Protein AF-A0A2T4JKY3-F1 (afdb_monomer_lite)

pLDDT: mean 84.85, std 16.18, range [29.25, 98.25]

Organism: NCBI:txid1185920

Secondary structure (DSSP, 8-state):
------TT----S--TTHHHHHHHHHHHHHHTT--TTTHHHHHHHHHHHHTT-S---SS--SS--TTT--HHHHHHHHHHHHHHHHHGGGG---TTTT-EEEEEETTEEEEEE----SS-EE---SSSS------TTSPPEE-GGGGBTT--HHHHTT--HHHHHHHHHHHHHHHHHHHHHHHHTTT-HHHHHHHHHHHHHHHHHHSSS--HHHHHHHHHHHHHHHHHHHHHHHHSSPPP--SHHHHHHHHHHHTS--TTGGGGHHHHHTS---GGGGTT----HHHHHHHHHHHHHHHHHHHH---TTHHHHTTS--

Structure (mmCIF, N/CA/C/O backbone):
data_AF-A0A2T4JKY3-F1
#
_entry.id   AF-A0A2T4JKY3-F1
#
loop_
_atom_site.group_PDB
_atom_site.id
_atom_site.type_symbol
_atom_site.label_atom_id
_atom_site.label_alt_id
_atom_site.label_comp_id
_atom_site.label_asym_id
_atom_site.label_entity_id
_atom_site.label_seq_id
_atom_site.pdbx_PDB_ins_code
_atom_site.Cartn_x
_atom_site.Cartn_y
_atom_site.Cartn_z
_atom_site.occupancy
_atom_site.B_iso_or_equiv
_atom_site.auth_seq_id
_atom_site.auth_comp_id
_atom_site.auth_asym_id
_atom_site.auth_atom_id
_atom_site.pdbx_PDB_model_num
ATOM 1 N N . MET A 1 1 ? 41.426 3.055 -24.930 1.00 33.00 1 MET A N 1
ATOM 2 C CA . MET A 1 1 ? 41.315 3.288 -26.385 1.00 33.00 1 MET A CA 1
ATOM 3 C C . MET A 1 1 ? 40.090 4.170 -26.595 1.00 33.00 1 MET A C 1
ATOM 5 O O . MET A 1 1 ? 38.998 3.731 -26.269 1.00 33.00 1 MET A O 1
ATOM 9 N N . MET A 1 2 ? 40.270 5.443 -26.965 1.00 29.25 2 MET A N 1
ATOM 10 C CA . MET A 1 2 ? 39.166 6.402 -27.147 1.00 29.25 2 MET A CA 1
ATOM 11 C C . MET A 1 2 ? 38.417 6.081 -28.445 1.00 29.25 2 MET A C 1
ATOM 13 O O . MET A 1 2 ? 38.992 6.204 -29.524 1.00 29.25 2 MET A O 1
ATOM 17 N N . LEU A 1 3 ? 37.148 5.682 -28.348 1.00 35.50 3 LEU A N 1
ATOM 18 C CA . LEU A 1 3 ? 36.254 5.575 -29.502 1.00 35.50 3 LEU A CA 1
ATOM 19 C C . LEU A 1 3 ? 35.766 6.984 -29.854 1.00 35.50 3 LEU A C 1
ATOM 21 O O . LEU A 1 3 ? 34.919 7.555 -29.175 1.00 35.50 3 LEU A O 1
ATOM 25 N N . THR A 1 4 ? 36.365 7.572 -30.886 1.00 34.25 4 THR A N 1
ATOM 26 C CA . THR A 1 4 ? 35.986 8.883 -31.420 1.00 34.25 4 THR A CA 1
ATOM 27 C C . THR A 1 4 ? 34.813 8.708 -32.381 1.00 34.25 4 THR A C 1
ATOM 29 O O . THR A 1 4 ? 34.908 7.998 -33.378 1.00 34.25 4 THR A O 1
ATOM 32 N N . TRP A 1 5 ? 33.688 9.353 -32.074 1.00 44.22 5 TRP A N 1
ATOM 33 C CA . TRP A 1 5 ? 32.510 9.377 -32.935 1.00 44.22 5 TRP A CA 1
ATOM 34 C C . TRP A 1 5 ? 32.772 10.255 -34.167 1.00 44.22 5 TRP A C 1
ATOM 36 O O . TRP A 1 5 ? 32.909 11.474 -34.052 1.00 44.22 5 TRP A O 1
ATOM 46 N N . VAL A 1 6 ? 32.836 9.647 -35.354 1.00 38.72 6 VAL A N 1
ATOM 47 C CA . VAL A 1 6 ? 32.890 10.360 -36.639 1.00 38.72 6 VAL A CA 1
ATOM 48 C C . VAL A 1 6 ? 31.477 10.412 -37.223 1.00 38.72 6 VAL A C 1
ATOM 50 O O . VAL A 1 6 ? 30.861 9.378 -37.487 1.00 38.72 6 VAL A O 1
ATOM 53 N N . ARG A 1 7 ? 30.946 11.625 -37.437 1.00 35.66 7 ARG A N 1
ATOM 54 C CA . ARG A 1 7 ? 29.658 11.839 -38.123 1.00 35.66 7 ARG A CA 1
ATOM 55 C C . ARG A 1 7 ? 29.680 11.163 -39.495 1.00 35.66 7 ARG A C 1
ATOM 57 O O . ARG A 1 7 ? 30.459 11.564 -40.351 1.00 35.66 7 ARG A O 1
ATOM 64 N N . GLY A 1 8 ? 28.790 10.194 -39.710 1.00 42.25 8 GLY A N 1
ATOM 65 C CA . GLY A 1 8 ? 28.530 9.602 -41.030 1.00 42.25 8 GLY A CA 1
ATOM 66 C C . GLY A 1 8 ? 28.938 8.138 -41.210 1.00 42.25 8 GLY A C 1
ATOM 67 O O . GLY A 1 8 ? 28.628 7.567 -42.252 1.00 42.25 8 GLY A O 1
ATOM 68 N N . GLN A 1 9 ? 29.562 7.490 -40.222 1.00 42.28 9 GLN A N 1
ATOM 69 C CA . GLN A 1 9 ? 29.800 6.043 -40.271 1.00 42.28 9 GLN A CA 1
ATOM 70 C C . GLN A 1 9 ? 28.588 5.276 -39.718 1.00 42.28 9 GLN A C 1
ATOM 72 O O . GLN A 1 9 ? 28.266 5.381 -38.534 1.00 42.28 9 GLN A O 1
ATOM 77 N N . ARG A 1 10 ? 27.923 4.473 -40.564 1.00 43.41 10 ARG A N 1
ATOM 78 C CA . ARG A 1 10 ? 27.024 3.401 -40.103 1.00 43.41 10 ARG A CA 1
ATOM 79 C C . ARG A 1 10 ? 27.880 2.355 -39.389 1.00 43.41 10 ARG A C 1
ATOM 81 O O . ARG A 1 10 ? 28.418 1.456 -40.028 1.00 43.41 10 ARG A O 1
ATOM 88 N N . MET A 1 11 ? 28.049 2.488 -38.078 1.00 50.69 11 MET A N 1
ATOM 89 C CA . MET A 1 11 ? 28.547 1.377 -37.275 1.00 50.69 11 MET A CA 1
ATOM 90 C C . MET A 1 11 ? 27.382 0.417 -37.043 1.00 50.69 11 MET A C 1
ATOM 92 O O . MET A 1 11 ? 26.451 0.744 -36.317 1.00 50.69 11 MET A O 1
ATOM 96 N N . SER A 1 12 ? 27.417 -0.747 -37.687 1.00 55.66 12 SER A N 1
ATOM 97 C CA . SER A 1 12 ? 26.460 -1.841 -37.469 1.00 55.66 12 SER A CA 1
ATOM 98 C C . SER A 1 12 ? 26.921 -2.826 -36.388 1.00 55.66 12 SER A C 1
ATOM 100 O O . SER A 1 12 ? 26.258 -3.828 -36.141 1.00 55.66 12 SER A O 1
ATOM 102 N N . VAL A 1 13 ? 28.071 -2.570 -35.755 1.00 65.50 13 VAL A N 1
ATOM 103 C CA . VAL A 1 13 ? 28.718 -3.495 -34.819 1.00 65.50 13 VAL A CA 1
ATOM 104 C C . VAL A 1 13 ? 28.811 -2.845 -33.445 1.00 65.50 13 VAL A C 1
ATOM 106 O O . VAL A 1 13 ? 29.317 -1.728 -33.308 1.00 65.50 13 VAL A O 1
ATOM 109 N N . LEU A 1 14 ? 28.309 -3.546 -32.429 1.00 74.31 14 LEU A N 1
ATOM 110 C CA . LEU A 1 14 ? 28.371 -3.114 -31.034 1.00 74.31 14 LEU A CA 1
ATOM 111 C C . LEU A 1 14 ? 29.835 -3.022 -30.552 1.00 74.31 14 LEU A C 1
ATOM 113 O O . LEU A 1 14 ? 30.667 -3.831 -30.970 1.00 74.31 14 LEU A O 1
ATOM 117 N N . PRO A 1 15 ? 30.175 -2.077 -29.655 1.00 76.81 15 PRO A N 1
ATOM 118 C CA . PRO A 1 15 ? 31.505 -2.018 -29.055 1.00 76.81 15 PRO A CA 1
ATOM 119 C C . PRO A 1 15 ? 31.868 -3.329 -28.338 1.00 76.81 15 PRO A C 1
ATOM 121 O O . PRO A 1 15 ? 31.065 -3.856 -27.574 1.00 76.81 15 PRO A O 1
ATOM 124 N N . VAL A 1 16 ? 33.100 -3.817 -28.525 1.00 70.75 16 VAL A N 1
ATOM 125 C CA . VAL A 1 16 ? 33.590 -5.091 -27.946 1.00 70.75 16 VAL A CA 1
ATOM 126 C C . VAL A 1 16 ? 33.517 -5.113 -26.411 1.00 70.75 16 VAL A C 1
ATOM 128 O O . VAL A 1 16 ? 33.301 -6.163 -25.816 1.00 70.75 16 VAL A O 1
ATOM 131 N N . ASP A 1 17 ? 33.645 -3.953 -25.765 1.00 85.94 17 ASP A N 1
ATOM 132 C CA . ASP A 1 17 ? 33.575 -3.818 -24.305 1.00 85.94 17 ASP A CA 1
ATOM 133 C C . ASP A 1 17 ? 32.199 -3.348 -23.796 1.00 85.94 17 ASP A C 1
ATOM 135 O O . ASP A 1 17 ? 32.071 -3.011 -22.619 1.00 85.94 17 ASP A O 1
ATOM 139 N N . LEU A 1 18 ? 31.161 -3.311 -24.644 1.00 89.12 18 LEU A N 1
ATOM 140 C CA . LEU A 1 18 ? 29.846 -2.784 -24.264 1.00 89.12 18 LEU A CA 1
ATOM 141 C C . LEU A 1 18 ? 29.278 -3.480 -23.022 1.00 89.12 18 LEU A C 1
ATOM 143 O O . LEU A 1 18 ? 28.835 -2.802 -22.101 1.00 89.12 18 LEU A O 1
ATOM 147 N N . ASP A 1 19 ? 29.359 -4.807 -22.949 1.00 92.62 19 ASP A N 1
ATOM 148 C CA . ASP A 1 19 ? 28.850 -5.561 -21.799 1.00 92.62 19 ASP A CA 1
ATOM 149 C C . ASP A 1 19 ? 29.578 -5.206 -20.494 1.00 92.62 19 ASP A C 1
ATOM 151 O O . ASP A 1 19 ? 28.942 -5.112 -19.448 1.00 92.62 19 ASP A O 1
ATOM 155 N N . LYS A 1 20 ? 30.888 -4.917 -20.543 1.00 93.88 20 LYS A N 1
ATOM 156 C CA . LYS A 1 20 ? 31.646 -4.458 -19.363 1.00 93.88 20 LYS A CA 1
ATOM 157 C C . LYS A 1 20 ? 31.217 -3.062 -18.925 1.00 93.88 20 LYS A C 1
ATOM 159 O O . LYS A 1 20 ? 31.197 -2.771 -17.729 1.00 93.88 20 LYS A O 1
ATOM 164 N N . ILE A 1 21 ? 30.884 -2.190 -19.879 1.00 94.56 21 ILE A N 1
ATOM 165 C CA . ILE A 1 21 ? 30.353 -0.853 -19.588 1.00 94.56 21 ILE A CA 1
ATOM 166 C C . ILE A 1 21 ? 28.968 -0.985 -18.940 1.00 94.56 21 ILE A C 1
ATOM 168 O O . ILE A 1 21 ? 28.708 -0.327 -17.935 1.00 94.56 21 ILE A O 1
ATOM 172 N N . ILE A 1 22 ? 28.110 -1.871 -19.461 1.00 95.94 22 ILE A N 1
ATOM 173 C CA . ILE A 1 22 ? 26.789 -2.165 -18.885 1.00 95.94 22 ILE A CA 1
ATOM 174 C C . ILE A 1 22 ? 26.931 -2.712 -17.460 1.00 95.94 22 ILE A C 1
ATOM 176 O O . ILE A 1 22 ? 26.271 -2.213 -16.551 1.00 95.94 22 ILE A O 1
ATOM 180 N N . GLU A 1 23 ? 27.821 -3.682 -17.244 1.00 96.69 23 GLU A N 1
ATOM 181 C CA . GLU A 1 23 ? 28.084 -4.263 -15.925 1.00 96.69 23 GLU A CA 1
ATOM 182 C C . GLU A 1 23 ? 28.609 -3.217 -14.930 1.00 96.69 23 GLU A C 1
ATOM 184 O O . GLU A 1 23 ? 28.180 -3.177 -13.777 1.00 96.69 23 GLU A O 1
ATOM 189 N N . THR A 1 24 ? 29.510 -2.335 -15.370 1.00 96.75 24 THR A N 1
ATOM 190 C CA . THR A 1 24 ? 30.022 -1.236 -14.537 1.00 96.75 24 THR A CA 1
ATOM 191 C C . THR A 1 24 ? 28.893 -0.287 -14.137 1.00 96.75 24 THR A C 1
ATOM 193 O O . THR A 1 24 ? 28.741 0.016 -12.954 1.00 96.75 24 THR A O 1
ATOM 196 N N . ALA A 1 25 ? 28.049 0.113 -15.095 1.00 96.06 25 ALA A N 1
ATOM 197 C CA . ALA A 1 25 ? 26.884 0.945 -14.819 1.00 96.06 25 ALA A CA 1
ATOM 198 C C . ALA A 1 25 ? 25.903 0.264 -13.847 1.00 96.06 25 ALA A C 1
ATOM 200 O O . ALA A 1 25 ? 25.399 0.922 -12.940 1.00 96.06 25 ALA A O 1
ATOM 201 N N . ASP A 1 26 ? 25.648 -1.042 -13.985 1.00 97.44 26 ASP A N 1
ATOM 202 C CA . ASP A 1 26 ? 24.791 -1.785 -13.053 1.00 97.44 26 ASP A CA 1
ATOM 203 C C . ASP A 1 26 ? 25.375 -1.821 -11.634 1.00 97.44 26 ASP A C 1
ATOM 205 O O . ASP A 1 26 ? 24.651 -1.573 -10.673 1.00 97.44 26 ASP A O 1
ATOM 209 N N . ARG A 1 27 ? 26.685 -2.060 -11.475 1.00 97.06 27 ARG A N 1
ATOM 210 C CA . ARG A 1 27 ? 27.346 -2.036 -10.155 1.00 97.06 27 ARG A CA 1
ATOM 211 C C . ARG A 1 27 ? 27.236 -0.673 -9.475 1.00 97.06 27 ARG A C 1
ATOM 213 O O . ARG A 1 27 ? 26.993 -0.614 -8.272 1.00 97.06 27 ARG A O 1
ATOM 220 N N . GLU A 1 28 ? 27.379 0.412 -10.230 1.00 97.06 28 GLU A N 1
ATOM 221 C CA . GLU A 1 28 ? 27.152 1.762 -9.708 1.00 97.06 28 GLU A CA 1
ATOM 222 C C . GLU A 1 28 ? 25.699 1.952 -9.261 1.00 97.06 28 GLU A C 1
ATOM 224 O O . GLU A 1 28 ? 25.453 2.387 -8.140 1.00 97.06 28 GLU A O 1
ATOM 229 N N . LEU A 1 29 ? 24.726 1.554 -10.088 1.00 96.75 29 LEU A N 1
ATOM 230 C CA . LEU A 1 29 ? 23.300 1.643 -9.752 1.00 96.75 29 LEU A CA 1
ATOM 231 C C . LEU A 1 29 ? 22.929 0.778 -8.539 1.00 96.75 29 LEU A C 1
ATOM 233 O O . LEU A 1 29 ? 22.063 1.154 -7.747 1.00 96.75 29 LEU A O 1
ATOM 237 N N . GLN A 1 30 ? 23.586 -0.370 -8.365 1.00 95.44 30 GLN A N 1
ATOM 238 C CA . GLN A 1 30 ? 23.471 -1.189 -7.161 1.00 95.44 30 GLN A CA 1
ATOM 239 C C . GLN A 1 30 ? 23.990 -0.444 -5.926 1.00 95.44 30 GLN A C 1
ATOM 241 O O . GLN A 1 30 ? 23.302 -0.432 -4.905 1.00 95.44 30 GLN A O 1
ATOM 246 N N . ALA A 1 31 ? 25.163 0.189 -6.018 1.00 95.62 31 ALA A N 1
ATOM 247 C CA . ALA A 1 31 ? 25.752 0.965 -4.925 1.00 95.62 31 ALA A CA 1
ATOM 248 C C . ALA A 1 31 ? 24.911 2.203 -4.560 1.00 95.62 31 ALA A C 1
ATOM 250 O O . ALA A 1 31 ? 24.806 2.550 -3.386 1.00 95.62 31 ALA A O 1
ATOM 251 N N . GLU A 1 32 ? 24.259 2.823 -5.546 1.00 95.25 32 GLU A N 1
ATOM 252 C CA . GLU A 1 32 ? 23.304 3.928 -5.373 1.00 95.25 32 GLU A CA 1
ATOM 253 C C . GLU A 1 32 ? 21.947 3.473 -4.795 1.00 95.25 32 GLU A C 1
ATOM 255 O O . GLU A 1 32 ? 21.104 4.303 -4.457 1.00 95.25 32 GLU A O 1
ATOM 260 N N . GLY A 1 33 ? 21.705 2.163 -4.670 1.00 92.69 33 GLY A N 1
ATOM 261 C CA . GLY A 1 33 ? 20.453 1.618 -4.140 1.00 92.69 33 GLY A CA 1
ATOM 262 C C . GLY A 1 33 ? 19.273 1.664 -5.118 1.00 92.69 33 GLY A C 1
ATOM 263 O O . GLY A 1 33 ? 18.128 1.483 -4.700 1.00 92.69 33 GLY A O 1
ATOM 264 N N . VAL A 1 34 ? 19.516 1.866 -6.418 1.00 93.00 34 VAL A N 1
ATOM 265 C CA . VAL A 1 34 ? 18.461 1.883 -7.443 1.00 93.00 34 VAL A CA 1
ATOM 266 C C . VAL A 1 34 ? 17.803 0.496 -7.519 1.00 93.00 34 VAL A C 1
ATOM 268 O O . VAL A 1 34 ? 18.515 -0.513 -7.600 1.00 93.00 34 VAL A O 1
ATOM 271 N N . PRO A 1 35 ? 16.462 0.379 -7.495 1.00 91.44 35 PRO A N 1
ATOM 272 C CA . PRO A 1 35 ? 15.790 -0.917 -7.529 1.00 91.44 35 PRO A CA 1
ATOM 273 C C . PRO A 1 35 ? 15.871 -1.568 -8.923 1.00 91.44 35 PRO A C 1
ATOM 275 O O . PRO A 1 35 ? 15.836 -0.850 -9.923 1.00 91.44 35 PRO A O 1
ATOM 278 N N . PRO A 1 36 ? 15.915 -2.914 -9.029 1.00 93.06 36 PRO A N 1
ATOM 279 C CA . PRO A 1 36 ? 16.134 -3.620 -10.297 1.00 93.06 36 PRO A CA 1
ATOM 280 C C . PRO A 1 36 ? 15.240 -3.188 -11.470 1.00 93.06 36 PRO A C 1
ATOM 282 O O . PRO A 1 36 ? 15.755 -2.985 -12.562 1.00 93.06 36 PRO A O 1
ATOM 285 N N . HIS A 1 37 ? 13.937 -2.975 -11.253 1.00 89.56 37 HIS A N 1
ATOM 286 C CA . HIS A 1 37 ? 12.998 -2.560 -12.308 1.00 89.56 37 HIS A CA 1
ATOM 287 C C . HIS A 1 37 ? 13.315 -1.185 -12.924 1.00 89.56 37 HIS A C 1
ATOM 289 O O . HIS A 1 37 ? 12.963 -0.939 -14.074 1.00 89.56 37 HIS A O 1
ATOM 295 N N . ALA A 1 38 ? 13.985 -0.291 -12.187 1.00 90.50 38 ALA A N 1
ATOM 296 C CA . ALA A 1 38 ? 14.353 1.041 -12.669 1.00 90.50 38 ALA A CA 1
ATOM 297 C C . ALA A 1 38 ? 15.733 1.061 -13.350 1.00 90.50 38 ALA A C 1
ATOM 299 O O . ALA A 1 38 ? 16.001 1.919 -14.192 1.00 90.50 38 ALA A O 1
ATOM 300 N N . ARG A 1 39 ? 16.615 0.107 -13.023 1.00 94.00 39 ARG A N 1
ATOM 301 C CA . ARG A 1 39 ? 18.013 0.106 -13.485 1.00 94.00 39 ARG A CA 1
ATOM 302 C C . ARG A 1 39 ? 18.189 0.161 -15.003 1.00 94.00 39 ARG A C 1
ATOM 304 O O . ARG A 1 39 ? 19.055 0.924 -15.413 1.00 94.00 39 ARG A O 1
ATOM 311 N N . PRO A 1 40 ? 17.399 -0.528 -15.854 1.00 93.62 40 PRO A N 1
ATOM 312 C CA . PRO A 1 40 ? 17.596 -0.461 -17.303 1.00 93.62 40 PRO A CA 1
ATOM 313 C C . PRO A 1 40 ? 17.532 0.967 -17.863 1.00 93.62 40 PRO A C 1
ATOM 315 O O . PRO A 1 40 ? 18.404 1.364 -18.629 1.00 93.62 40 PRO A O 1
ATOM 318 N N . ILE A 1 41 ? 16.554 1.770 -17.427 1.00 91.44 41 ILE A N 1
ATOM 319 C CA . ILE A 1 41 ? 16.394 3.164 -17.878 1.00 91.44 41 ILE A CA 1
ATOM 320 C C . ILE A 1 41 ? 17.568 4.023 -17.391 1.00 91.44 41 ILE A C 1
ATOM 322 O O . ILE A 1 41 ? 18.115 4.828 -18.144 1.00 91.44 41 ILE A O 1
ATOM 326 N N . HIS A 1 42 ? 18.005 3.827 -16.145 1.00 92.44 42 HIS A N 1
ATOM 327 C CA . HIS A 1 42 ? 19.164 4.540 -15.608 1.00 92.44 42 HIS A CA 1
ATOM 328 C C . HIS A 1 42 ? 20.482 4.121 -16.279 1.00 92.44 42 HIS A C 1
ATOM 330 O O . HIS A 1 42 ? 21.356 4.958 -16.515 1.00 92.44 42 HIS A O 1
ATOM 336 N N . ALA A 1 43 ? 20.612 2.847 -16.644 1.00 94.12 43 ALA A N 1
ATOM 337 C CA . ALA A 1 43 ? 21.768 2.319 -17.348 1.00 94.12 43 ALA A CA 1
ATOM 338 C C . ALA A 1 43 ? 21.898 2.923 -18.747 1.00 94.12 43 ALA A C 1
ATOM 340 O O . ALA A 1 43 ? 23.012 3.240 -19.147 1.00 94.12 43 ALA A O 1
ATOM 341 N N . VAL A 1 44 ? 20.790 3.177 -19.455 1.00 93.19 44 VAL A N 1
ATOM 342 C CA . VAL A 1 44 ? 20.814 3.912 -20.733 1.00 93.19 44 VAL A CA 1
ATOM 343 C C . VAL A 1 44 ? 21.502 5.270 -20.571 1.00 93.19 44 VAL A C 1
ATOM 345 O O . VAL A 1 44 ? 22.369 5.620 -21.370 1.00 93.19 44 VAL A O 1
ATOM 348 N N . MET A 1 45 ? 21.184 6.017 -19.510 1.00 90.56 45 MET A N 1
ATOM 349 C CA . MET A 1 45 ? 21.805 7.321 -19.255 1.00 90.56 45 MET A CA 1
ATOM 350 C C . MET A 1 45 ? 23.307 7.197 -18.944 1.00 90.56 45 MET A C 1
ATOM 352 O O . MET A 1 45 ? 24.117 7.918 -19.531 1.00 90.56 45 MET A O 1
ATOM 356 N N . LYS A 1 46 ? 23.696 6.256 -18.070 1.00 92.00 46 LYS A N 1
ATOM 357 C CA . LYS A 1 46 ? 25.106 6.029 -17.696 1.00 92.00 46 LYS A CA 1
ATOM 358 C C . LYS A 1 46 ? 25.950 5.518 -18.871 1.00 92.00 46 LYS A C 1
ATOM 360 O O . LYS A 1 46 ? 27.025 6.054 -19.129 1.00 92.00 46 LYS A O 1
ATOM 365 N N . VAL A 1 47 ? 25.452 4.539 -19.628 1.00 92.38 47 VAL A N 1
ATOM 366 C CA . VAL A 1 47 ? 26.134 3.981 -20.809 1.00 92.38 47 VAL A CA 1
ATOM 367 C C . VAL A 1 47 ? 26.239 5.027 -21.921 1.00 92.38 47 VAL A C 1
ATOM 369 O O . VAL A 1 47 ? 27.302 5.168 -22.523 1.00 92.38 47 VAL A O 1
ATOM 372 N N . GLY A 1 48 ? 25.181 5.810 -22.163 1.00 89.69 48 GLY A N 1
ATOM 373 C CA . GLY A 1 48 ? 25.213 6.915 -23.124 1.00 89.69 48 GLY A CA 1
ATOM 374 C C . GLY A 1 48 ? 26.293 7.943 -22.782 1.00 89.69 48 GLY A C 1
ATOM 375 O O . GLY A 1 48 ? 27.077 8.325 -23.652 1.00 89.69 48 GLY A O 1
ATOM 376 N N . SER A 1 49 ? 26.402 8.313 -21.502 1.00 88.06 49 SER A N 1
ATOM 377 C CA . SER A 1 49 ? 27.464 9.193 -21.007 1.00 88.06 49 SER A CA 1
ATOM 378 C C . SER A 1 49 ? 28.860 8.586 -21.201 1.00 88.06 49 SER A C 1
ATOM 380 O O . SER A 1 49 ? 29.727 9.241 -21.780 1.00 88.06 49 SER A O 1
ATOM 382 N N . ALA A 1 50 ? 29.064 7.320 -20.818 1.00 88.00 50 ALA A N 1
ATOM 383 C CA . ALA A 1 50 ? 30.346 6.623 -20.964 1.00 88.00 50 ALA A CA 1
ATOM 384 C C . ALA A 1 50 ? 30.806 6.500 -22.429 1.00 88.00 50 ALA A C 1
ATOM 386 O O . ALA A 1 50 ? 32.001 6.561 -22.718 1.00 88.00 50 ALA A O 1
ATOM 387 N N . LEU A 1 51 ? 29.863 6.365 -23.366 1.00 86.81 51 LEU A N 1
ATOM 388 C CA . LEU A 1 51 ? 30.131 6.297 -24.805 1.00 86.81 51 LEU A CA 1
ATOM 389 C C . LEU A 1 51 ? 30.169 7.674 -25.487 1.00 86.81 51 LEU A C 1
ATOM 391 O O . LEU A 1 51 ? 30.361 7.747 -26.699 1.00 86.81 51 LEU A O 1
ATOM 395 N N . THR A 1 52 ? 29.998 8.770 -24.737 1.00 85.75 52 THR A N 1
ATOM 396 C CA . THR A 1 52 ? 29.894 10.139 -25.281 1.00 85.75 52 THR A CA 1
ATOM 397 C C . THR A 1 52 ? 28.795 10.261 -26.353 1.00 85.75 52 THR A C 1
ATOM 399 O O . THR A 1 52 ? 28.906 11.022 -27.316 1.00 85.75 52 THR A O 1
ATOM 402 N N . LEU A 1 53 ? 27.715 9.487 -26.206 1.00 81.94 53 LEU A N 1
ATOM 403 C CA . LEU A 1 53 ? 26.569 9.511 -27.107 1.00 81.94 53 LEU A CA 1
ATOM 404 C C . LEU A 1 53 ? 25.535 10.511 -26.578 1.00 81.94 53 LEU A C 1
ATOM 406 O O . LEU A 1 53 ? 25.060 10.364 -25.453 1.00 81.94 53 LEU A O 1
ATOM 410 N N . PRO A 1 54 ? 25.145 11.524 -27.372 1.00 66.81 54 PRO A N 1
ATOM 411 C CA . PRO A 1 54 ? 24.305 12.608 -26.875 1.00 66.81 54 PRO A CA 1
ATOM 412 C C . PRO A 1 54 ? 22.872 12.164 -26.561 1.00 66.81 54 PRO A C 1
ATOM 414 O O . PRO A 1 54 ? 22.217 12.810 -25.746 1.00 66.81 54 PRO A O 1
ATOM 417 N N . ARG A 1 55 ? 22.365 11.105 -27.216 1.00 78.06 55 ARG A N 1
ATOM 418 C CA . ARG A 1 55 ? 21.014 10.565 -26.999 1.00 78.06 55 ARG A CA 1
ATOM 419 C C . ARG A 1 55 ? 20.960 9.071 -27.304 1.00 78.06 55 ARG A C 1
ATOM 421 O O . ARG A 1 55 ? 21.260 8.662 -28.422 1.00 78.06 55 ARG A O 1
ATOM 428 N N . LEU A 1 56 ? 20.520 8.298 -26.318 1.00 85.69 56 LEU A N 1
ATOM 429 C CA . LEU A 1 56 ? 20.046 6.931 -26.492 1.00 85.69 56 LEU A CA 1
ATOM 430 C C . LEU A 1 56 ? 18.532 6.907 -26.220 1.00 85.69 56 LEU A C 1
ATOM 432 O O . LEU A 1 56 ? 18.078 7.619 -25.317 1.00 85.69 56 LEU A O 1
ATOM 436 N N . PRO A 1 57 ? 17.741 6.122 -26.966 1.00 85.00 57 PRO A N 1
ATOM 437 C CA . PRO A 1 57 ? 16.349 5.865 -26.611 1.00 85.00 57 PRO A CA 1
ATOM 438 C C . PRO A 1 57 ? 16.266 5.248 -25.210 1.00 85.00 57 PRO A C 1
ATOM 440 O O . PRO A 1 57 ? 16.995 4.304 -24.914 1.00 85.00 57 PRO A O 1
ATOM 443 N N . LEU A 1 58 ? 15.379 5.758 -24.350 1.00 83.56 58 LEU A N 1
ATOM 444 C CA . LEU A 1 58 ? 15.194 5.225 -22.988 1.00 83.56 58 LEU A CA 1
ATOM 445 C C . LEU A 1 58 ? 14.513 3.853 -22.977 1.00 83.56 58 LEU A C 1
ATOM 447 O O . LEU A 1 58 ? 14.707 3.069 -22.052 1.00 83.56 58 LEU A O 1
ATOM 451 N N . ILE A 1 59 ? 13.697 3.588 -23.996 1.00 80.56 59 ILE A N 1
ATOM 452 C CA . ILE A 1 59 ? 12.920 2.364 -24.158 1.00 80.56 59 ILE A CA 1
ATOM 453 C C . ILE A 1 59 ? 13.296 1.779 -25.523 1.00 80.56 59 ILE A C 1
ATOM 455 O O . ILE A 1 59 ? 13.312 2.532 -26.502 1.00 80.56 59 ILE A O 1
ATOM 459 N N . PRO A 1 60 ? 13.630 0.479 -25.609 1.00 76.75 60 PRO A N 1
ATOM 460 C CA . PRO A 1 60 ? 13.900 -0.162 -26.890 1.00 76.75 60 PRO A CA 1
ATOM 461 C C . PRO A 1 60 ? 12.636 -0.187 -27.761 1.00 76.75 60 PRO A C 1
ATOM 463 O O . PRO A 1 60 ? 11.519 -0.259 -27.247 1.00 76.75 60 PRO A O 1
ATOM 466 N N . LEU A 1 61 ? 12.812 -0.160 -29.082 1.00 72.25 61 LEU A N 1
ATOM 467 C CA . LEU A 1 61 ? 11.716 -0.386 -30.025 1.00 72.25 61 LEU A CA 1
ATOM 468 C C . LEU A 1 61 ? 11.139 -1.802 -29.840 1.00 72.25 61 LEU A C 1
ATOM 470 O O . LEU A 1 61 ? 11.875 -2.750 -29.569 1.00 72.25 61 LEU A O 1
ATOM 474 N N . ASN A 1 62 ? 9.815 -1.932 -29.973 1.00 64.38 62 ASN A N 1
ATOM 475 C CA . ASN A 1 62 ? 9.112 -3.212 -29.808 1.00 64.38 62 ASN A CA 1
ATOM 476 C C . ASN A 1 62 ? 9.365 -4.188 -30.970 1.00 64.38 62 ASN A C 1
ATOM 478 O O . ASN A 1 62 ? 9.262 -5.396 -30.778 1.00 64.38 62 ASN A O 1
ATOM 482 N N . GLU A 1 63 ? 9.688 -3.671 -32.156 1.00 65.31 63 GLU A N 1
ATOM 483 C CA . GLU A 1 63 ? 10.001 -4.456 -33.350 1.00 65.31 63 GLU A CA 1
ATOM 484 C C . GLU A 1 63 ? 11.468 -4.238 -33.720 1.00 65.31 63 GLU A C 1
ATOM 486 O O . GLU A 1 63 ? 11.905 -3.102 -33.895 1.00 65.31 63 GLU A O 1
ATOM 491 N N . HIS A 1 64 ? 12.219 -5.337 -33.796 1.00 67.12 64 HIS A N 1
ATOM 492 C CA . HIS A 1 64 ? 13.607 -5.345 -34.242 1.00 67.12 64 HIS A CA 1
ATOM 493 C C . HIS A 1 64 ? 13.638 -5.483 -35.761 1.00 67.12 64 HIS A C 1
ATOM 495 O O . HIS A 1 64 ? 13.160 -6.482 -36.302 1.00 67.12 64 HIS A O 1
ATOM 501 N N . ASP A 1 65 ? 14.227 -4.502 -36.435 1.00 70.38 65 ASP A N 1
ATOM 502 C CA . ASP A 1 65 ? 14.536 -4.589 -37.855 1.00 70.38 65 ASP A CA 1
ATOM 503 C C . ASP A 1 65 ? 16.041 -4.332 -38.026 1.00 70.38 65 ASP A C 1
ATOM 505 O O . ASP A 1 65 ? 16.472 -3.175 -38.017 1.00 70.38 65 ASP A O 1
ATOM 509 N N . PRO A 1 66 ? 16.862 -5.390 -38.183 1.00 65.44 66 PRO A N 1
ATOM 510 C CA . PRO A 1 66 ? 18.314 -5.265 -38.303 1.00 65.44 66 PRO A CA 1
ATOM 511 C C . PRO A 1 66 ? 18.766 -4.312 -39.421 1.00 65.44 66 PRO A C 1
ATOM 513 O O . PRO A 1 66 ? 19.890 -3.813 -39.382 1.00 65.44 66 PRO A O 1
ATOM 516 N N . GLU A 1 67 ? 17.919 -4.068 -40.428 1.00 64.62 67 GLU A N 1
ATOM 517 C CA . GLU A 1 67 ? 18.216 -3.174 -41.549 1.00 64.62 67 GLU A CA 1
ATOM 518 C C . GLU A 1 67 ? 17.839 -1.709 -41.273 1.00 64.62 67 GLU A C 1
ATOM 520 O O . GLU A 1 67 ? 18.358 -0.807 -41.942 1.00 64.62 67 GLU A O 1
ATOM 525 N N . LYS A 1 68 ? 16.961 -1.451 -40.293 1.00 67.88 68 LYS A N 1
ATOM 526 C CA . LYS A 1 68 ? 16.465 -0.107 -39.944 1.00 67.88 68 LYS A CA 1
ATOM 527 C C . LYS A 1 68 ? 16.939 0.400 -38.588 1.00 67.88 68 LYS A C 1
ATOM 529 O O . LYS A 1 68 ? 16.898 1.611 -38.366 1.00 67.88 68 LYS A O 1
ATOM 534 N N . ASP A 1 69 ? 17.404 -0.486 -37.719 1.00 74.56 69 ASP A N 1
ATOM 535 C CA . ASP A 1 69 ? 17.847 -0.120 -36.384 1.00 74.56 69 ASP A CA 1
ATOM 536 C C . ASP A 1 69 ? 19.078 0.785 -36.445 1.00 74.56 69 ASP A C 1
ATOM 538 O O . ASP A 1 69 ? 20.109 0.477 -37.054 1.00 74.56 69 ASP A O 1
ATOM 542 N N . SER A 1 70 ? 18.974 1.944 -35.799 1.00 82.00 70 SER A N 1
ATOM 543 C CA . SER A 1 70 ? 20.112 2.837 -35.667 1.00 82.00 70 SER A CA 1
ATOM 544 C C . SER A 1 70 ? 21.097 2.284 -34.637 1.00 82.00 70 SER A C 1
ATOM 546 O O . SER A 1 70 ? 20.746 1.521 -33.739 1.00 82.00 70 SER A O 1
ATOM 548 N N . PHE A 1 71 ? 22.360 2.701 -34.721 1.00 82.12 71 PHE A N 1
ATOM 549 C CA . PHE A 1 71 ? 23.366 2.311 -33.731 1.00 82.12 71 PHE A CA 1
ATOM 550 C C . PHE A 1 71 ? 22.931 2.601 -32.271 1.00 82.12 71 PHE A C 1
ATOM 552 O O . PHE A 1 71 ? 23.075 1.710 -31.435 1.00 82.12 71 PHE A O 1
ATOM 559 N N . PRO A 1 72 ? 22.342 3.771 -31.936 1.00 85.75 72 PRO A N 1
ATOM 560 C CA . PRO A 1 72 ? 21.710 3.999 -30.632 1.00 85.75 72 PRO A CA 1
ATOM 561 C C . PRO A 1 72 ? 20.647 2.967 -30.232 1.00 85.75 72 PRO A C 1
ATOM 563 O O . PRO A 1 72 ? 20.602 2.578 -29.065 1.00 85.75 72 PRO A O 1
ATOM 566 N N . ASP A 1 73 ? 19.825 2.506 -31.179 1.00 85.00 73 ASP A N 1
ATOM 567 C CA . ASP A 1 73 ? 18.789 1.500 -30.914 1.00 85.00 73 ASP A CA 1
ATOM 568 C C . ASP A 1 73 ? 19.425 0.161 -30.532 1.00 85.00 73 ASP A C 1
ATOM 570 O O . ASP A 1 73 ? 19.039 -0.433 -29.526 1.00 85.00 73 ASP A O 1
ATOM 574 N N . LEU A 1 74 ? 20.469 -0.262 -31.253 1.00 86.19 74 LEU A N 1
ATOM 575 C CA . LEU A 1 74 ? 21.216 -1.488 -30.951 1.00 86.19 74 LEU A CA 1
ATOM 576 C C . LEU A 1 74 ? 21.853 -1.449 -29.548 1.00 86.19 74 LEU A C 1
ATOM 578 O O . LEU A 1 74 ? 21.849 -2.455 -28.835 1.00 86.19 74 LEU A O 1
ATOM 582 N N . ILE A 1 75 ? 22.362 -0.287 -29.114 1.00 89.12 75 ILE A N 1
ATOM 583 C CA . ILE A 1 75 ? 22.898 -0.105 -27.754 1.00 89.12 75 ILE A CA 1
ATOM 584 C C . ILE A 1 75 ? 21.785 -0.266 -26.709 1.00 89.12 75 ILE A C 1
ATOM 586 O O . ILE A 1 75 ? 21.931 -1.065 -25.781 1.00 89.12 75 ILE A O 1
ATOM 590 N N . THR A 1 76 ? 20.664 0.447 -26.856 1.00 90.44 76 THR A N 1
ATOM 591 C CA . THR A 1 76 ? 19.528 0.352 -25.921 1.00 90.44 76 THR A CA 1
ATOM 592 C C . THR A 1 76 ? 18.947 -1.065 -25.880 1.00 90.44 76 THR A C 1
ATOM 594 O O . THR A 1 76 ? 18.617 -1.569 -24.803 1.00 90.44 76 THR A O 1
ATOM 597 N N . GLN A 1 77 ? 18.870 -1.751 -27.022 1.00 88.75 77 GLN A N 1
ATOM 598 C CA . GLN A 1 77 ? 18.436 -3.146 -27.100 1.00 88.75 77 GLN A CA 1
ATOM 599 C C . GLN A 1 77 ? 19.390 -4.089 -26.364 1.00 88.75 77 GLN A C 1
ATOM 601 O O . GLN A 1 77 ? 18.928 -4.962 -25.618 1.00 88.75 77 GLN A O 1
ATOM 606 N N . ARG A 1 78 ? 20.712 -3.910 -26.515 1.00 91.12 78 ARG A N 1
ATOM 607 C CA . ARG A 1 78 ? 21.692 -4.724 -25.783 1.00 91.12 78 ARG A CA 1
ATOM 608 C C . ARG A 1 78 ? 21.593 -4.495 -24.278 1.00 91.12 78 ARG A C 1
ATOM 610 O O . ARG A 1 78 ? 21.576 -5.476 -23.540 1.00 91.12 78 ARG A O 1
ATOM 617 N N . ILE A 1 79 ? 21.441 -3.243 -23.833 1.00 92.94 79 ILE A N 1
ATOM 618 C CA . ILE A 1 79 ? 21.194 -2.908 -22.420 1.00 92.94 79 ILE A CA 1
ATOM 619 C C . ILE A 1 79 ? 19.945 -3.642 -21.920 1.00 92.94 79 ILE A C 1
ATOM 621 O O . ILE A 1 79 ? 20.008 -4.365 -20.928 1.00 92.94 79 ILE A O 1
ATOM 625 N N . SER A 1 80 ? 18.815 -3.509 -22.621 1.00 91.25 80 SER A N 1
ATOM 626 C CA . SER A 1 80 ? 17.558 -4.152 -22.222 1.00 91.25 80 SER A CA 1
ATOM 627 C C . SER A 1 80 ? 17.680 -5.678 -22.136 1.00 91.25 80 SER A C 1
ATOM 629 O O . SER A 1 80 ? 17.204 -6.277 -21.170 1.00 91.25 80 SER A O 1
ATOM 631 N N . SER A 1 81 ? 18.356 -6.303 -23.105 1.00 91.50 81 SER A N 1
ATOM 632 C CA . SER A 1 81 ? 18.555 -7.757 -23.150 1.00 91.50 81 SER A CA 1
ATOM 633 C C . SER A 1 81 ? 19.456 -8.243 -22.019 1.00 91.50 81 SER A C 1
ATOM 635 O O . SER A 1 81 ? 19.076 -9.167 -21.309 1.00 91.50 81 SER A O 1
ATOM 637 N N . TRP A 1 82 ? 20.579 -7.561 -21.773 1.00 95.44 82 TRP A N 1
ATOM 638 C CA . TRP A 1 82 ? 21.498 -7.890 -20.681 1.00 95.44 82 TRP A CA 1
ATOM 639 C C . TRP A 1 82 ? 20.797 -7.848 -19.316 1.00 95.44 82 TRP A C 1
ATOM 641 O O . TRP A 1 82 ? 20.898 -8.785 -18.525 1.00 95.44 82 TRP A O 1
ATOM 651 N N . TYR A 1 83 ? 20.001 -6.803 -19.054 1.00 94.94 83 TYR A N 1
ATOM 652 C CA . TYR A 1 83 ? 19.226 -6.718 -17.814 1.00 94.94 83 TYR A CA 1
ATOM 653 C C . TYR A 1 83 ? 18.152 -7.807 -17.733 1.00 94.94 83 TYR A C 1
ATOM 655 O O . TYR A 1 83 ? 17.928 -8.352 -16.652 1.00 94.94 83 TYR A O 1
ATOM 663 N N . ARG A 1 84 ? 17.475 -8.133 -18.842 1.00 92.75 84 ARG A N 1
ATOM 664 C CA . ARG A 1 84 ? 16.451 -9.190 -18.875 1.00 92.75 84 ARG A CA 1
ATOM 665 C C . ARG A 1 84 ? 17.053 -10.564 -18.596 1.00 92.75 84 ARG A C 1
ATOM 667 O O . ARG A 1 84 ? 16.463 -11.321 -17.833 1.00 92.75 84 ARG A O 1
ATOM 674 N N . GLU A 1 85 ? 18.217 -10.855 -19.170 1.00 94.56 85 GLU A N 1
ATOM 675 C CA . GLU A 1 85 ? 18.984 -12.081 -18.930 1.00 94.56 85 GLU A CA 1
ATOM 676 C C . GLU A 1 85 ? 19.422 -12.190 -17.462 1.00 94.56 85 GLU A C 1
ATOM 678 O O . GLU A 1 85 ? 19.278 -13.250 -16.857 1.00 94.56 85 GLU A O 1
ATOM 683 N N . LEU A 1 86 ? 19.900 -11.092 -16.864 1.00 95.19 86 LEU A N 1
ATOM 684 C CA . LEU A 1 86 ? 20.423 -11.099 -15.496 1.00 95.19 86 LEU A CA 1
ATOM 685 C C . LEU A 1 86 ? 19.333 -11.082 -14.411 1.00 95.19 86 LEU A C 1
ATOM 687 O O . LEU A 1 86 ? 19.437 -11.787 -13.407 1.00 95.19 86 LEU A O 1
ATOM 691 N N . TYR A 1 87 ? 18.305 -10.246 -14.570 1.00 93.06 87 TYR A N 1
ATOM 692 C CA . TYR A 1 87 ? 17.308 -9.978 -13.526 1.00 93.06 87 TYR A CA 1
ATOM 693 C C . TYR A 1 87 ? 15.971 -10.689 -13.747 1.00 93.06 87 TYR A C 1
ATOM 695 O O . TYR A 1 87 ? 15.222 -10.856 -12.779 1.00 93.06 87 TYR A O 1
ATOM 703 N N . GLY A 1 88 ? 15.660 -11.098 -14.983 1.00 92.44 88 GLY A N 1
ATOM 704 C CA . GLY A 1 88 ? 14.410 -11.768 -15.340 1.00 92.44 88 GLY A CA 1
ATOM 705 C C . GLY A 1 88 ? 13.184 -11.055 -14.768 1.00 92.44 88 GLY A C 1
ATOM 706 O O . GLY A 1 88 ? 12.970 -9.859 -14.977 1.00 92.44 88 GLY A O 1
ATOM 707 N N . ASP A 1 89 ? 12.408 -11.785 -13.969 1.00 90.88 89 ASP A N 1
ATOM 708 C CA . ASP A 1 89 ? 11.177 -11.291 -13.350 1.00 90.88 89 ASP A CA 1
ATOM 709 C C . ASP A 1 89 ? 11.380 -10.147 -12.348 1.00 90.88 89 ASP A C 1
ATOM 711 O O . ASP A 1 89 ? 10.438 -9.401 -12.092 1.00 90.88 89 ASP A O 1
ATOM 715 N N . ARG A 1 90 ? 12.598 -9.923 -11.830 1.00 87.56 90 ARG A N 1
ATOM 716 C CA . ARG A 1 90 ? 12.881 -8.782 -10.936 1.00 87.56 90 ARG A CA 1
ATOM 717 C C . ARG A 1 90 ? 12.785 -7.429 -11.645 1.00 87.56 90 ARG A C 1
ATOM 719 O O . ARG A 1 90 ? 12.764 -6.401 -10.969 1.00 87.56 90 ARG A O 1
ATOM 726 N N . LEU A 1 91 ? 12.739 -7.420 -12.980 1.00 88.44 91 LEU A N 1
ATOM 727 C CA . LEU A 1 91 ? 12.487 -6.213 -13.767 1.00 88.44 91 LEU A CA 1
ATOM 728 C C . LEU A 1 91 ? 11.009 -5.823 -13.823 1.00 88.44 91 LEU A C 1
ATOM 730 O O . LEU A 1 91 ? 10.706 -4.689 -14.187 1.00 88.44 91 LEU A O 1
ATOM 734 N N . LYS A 1 92 ? 10.087 -6.738 -13.497 1.00 85.62 92 LYS A N 1
ATOM 735 C CA . LYS A 1 92 ? 8.651 -6.451 -13.536 1.00 85.62 92 LYS A CA 1
ATOM 736 C C . LYS A 1 92 ? 8.332 -5.368 -12.505 1.00 85.62 92 LYS A C 1
ATOM 738 O O . LYS A 1 92 ? 8.588 -5.531 -11.313 1.00 85.62 92 LYS A O 1
ATOM 743 N N . PHE A 1 93 ? 7.792 -4.249 -12.980 1.00 79.00 93 PHE A N 1
ATOM 744 C CA . PHE A 1 93 ? 7.293 -3.182 -12.123 1.00 79.00 93 PHE A CA 1
ATOM 745 C C . PHE A 1 93 ? 5.898 -3.556 -11.622 1.00 79.00 93 PHE A C 1
ATOM 747 O O . PHE A 1 93 ? 4.984 -3.735 -12.424 1.00 79.00 93 PHE A O 1
ATOM 754 N N . ASP A 1 94 ? 5.745 -3.674 -10.304 1.00 80.31 94 ASP A N 1
ATOM 755 C CA . ASP A 1 94 ? 4.443 -3.811 -9.654 1.00 80.31 94 ASP A CA 1
ATOM 756 C C . ASP A 1 94 ? 3.965 -2.413 -9.210 1.00 80.31 94 ASP A C 1
ATOM 758 O O . ASP A 1 94 ? 4.433 -1.903 -8.183 1.00 80.31 94 ASP A O 1
ATOM 762 N N . PRO A 1 95 ? 3.041 -1.763 -9.951 1.00 71.81 95 PRO A N 1
ATOM 763 C CA . PRO A 1 95 ? 2.503 -0.456 -9.577 1.00 71.81 95 PRO A CA 1
ATOM 764 C C . PRO A 1 95 ? 1.696 -0.496 -8.271 1.00 71.81 95 PRO A C 1
ATOM 766 O O . PRO A 1 95 ? 1.355 0.566 -7.746 1.00 71.81 95 PRO A O 1
ATOM 769 N N . SER A 1 96 ? 1.388 -1.683 -7.747 1.00 76.06 96 SER A N 1
ATOM 770 C CA . SER A 1 96 ? 0.635 -1.927 -6.520 1.00 76.06 96 SER A CA 1
ATOM 771 C C . SER A 1 96 ? 1.517 -2.382 -5.356 1.00 76.06 96 SER A C 1
ATOM 773 O O . SER A 1 96 ? 0.984 -2.619 -4.278 1.00 76.06 96 SER A O 1
ATOM 775 N N . ALA A 1 97 ? 2.846 -2.468 -5.516 1.00 68.81 97 ALA A N 1
ATOM 776 C CA . ALA A 1 97 ? 3.747 -3.124 -4.554 1.00 68.81 97 ALA A CA 1
ATOM 777 C C . ALA A 1 97 ? 3.557 -2.694 -3.084 1.00 68.81 97 ALA A C 1
ATOM 779 O O . ALA A 1 97 ? 3.614 -3.533 -2.191 1.00 68.81 97 ALA A O 1
ATOM 780 N N . ASN A 1 98 ? 3.282 -1.407 -2.839 1.00 71.31 98 ASN A N 1
ATOM 781 C CA . ASN A 1 98 ? 3.023 -0.862 -1.496 1.00 71.31 98 ASN A CA 1
ATOM 782 C C . ASN A 1 98 ? 1.565 -0.420 -1.277 1.00 71.31 98 ASN A C 1
ATOM 784 O O . ASN A 1 98 ? 1.235 0.115 -0.226 1.00 71.31 98 ASN A O 1
ATOM 788 N N . ALA A 1 99 ? 0.700 -0.609 -2.272 1.00 83.25 99 ALA A N 1
ATOM 789 C CA . ALA A 1 99 ? -0.685 -0.164 -2.266 1.00 83.25 99 ALA A CA 1
ATOM 790 C C . ALA A 1 99 ? -1.579 -1.364 -2.600 1.00 83.25 99 ALA A C 1
ATOM 792 O O . ALA A 1 99 ? -1.979 -1.574 -3.746 1.00 83.25 99 ALA A O 1
ATOM 793 N N . ARG A 1 100 ? -1.855 -2.174 -1.580 1.00 94.25 100 ARG A N 1
ATOM 794 C CA . ARG A 1 100 ? -2.751 -3.331 -1.654 1.00 94.25 100 ARG A CA 1
ATOM 795 C C . ARG A 1 100 ? -3.781 -3.245 -0.545 1.00 94.25 100 ARG A C 1
ATOM 797 O O . ARG A 1 100 ? -3.524 -2.635 0.495 1.00 94.25 100 ARG A O 1
ATOM 804 N N . VAL A 1 101 ? -4.932 -3.863 -0.766 1.00 96.75 101 VAL A N 1
ATOM 805 C CA . VAL A 1 101 ? -6.018 -3.902 0.212 1.00 96.75 101 VAL A CA 1
ATOM 806 C C . VAL A 1 101 ? -6.380 -5.321 0.610 1.00 96.75 101 VAL A C 1
ATOM 808 O O . VAL A 1 101 ? -6.443 -6.205 -0.234 1.00 96.75 101 VAL A O 1
ATOM 811 N N . ALA A 1 102 ? -6.623 -5.551 1.897 1.00 97.62 102 ALA A N 1
ATOM 812 C CA . ALA A 1 102 ? -7.248 -6.780 2.370 1.00 97.62 102 ALA A CA 1
ATOM 813 C C . ALA A 1 102 ? -8.771 -6.604 2.339 1.00 97.62 102 ALA A C 1
ATOM 815 O O . ALA A 1 102 ? -9.286 -5.601 2.836 1.00 97.62 102 ALA A O 1
ATOM 816 N N . ILE A 1 103 ? -9.495 -7.565 1.768 1.00 97.81 103 ILE A N 1
ATOM 817 C CA . ILE A 1 103 ? -10.945 -7.479 1.553 1.00 97.81 103 ILE A CA 1
ATOM 818 C C . ILE A 1 103 ? -11.614 -8.754 2.057 1.00 97.81 103 ILE A C 1
ATOM 820 O O . ILE A 1 103 ? -11.232 -9.847 1.649 1.00 97.81 103 ILE A O 1
ATOM 824 N N . ILE A 1 104 ? -12.615 -8.636 2.932 1.00 97.25 104 ILE A N 1
ATOM 825 C CA . ILE A 1 104 ? -13.438 -9.782 3.334 1.00 97.25 104 ILE A CA 1
ATOM 826 C C . ILE A 1 104 ? -14.605 -9.925 2.357 1.00 97.25 104 ILE A C 1
ATOM 828 O O . ILE A 1 104 ? -15.437 -9.031 2.277 1.00 97.25 104 ILE A O 1
ATOM 832 N N . ALA A 1 105 ? -14.676 -11.053 1.650 1.00 96.69 105 ALA A N 1
ATOM 833 C CA . ALA A 1 105 ? -15.771 -11.359 0.730 1.00 96.69 105 ALA A CA 1
ATOM 834 C C . ALA A 1 105 ? -16.009 -12.875 0.631 1.00 96.69 105 ALA A C 1
ATOM 836 O O . ALA A 1 105 ? -15.047 -13.647 0.564 1.00 96.69 105 ALA A O 1
ATOM 837 N N . ASP A 1 106 ? -17.278 -13.303 0.646 1.00 95.94 106 ASP A N 1
ATOM 838 C CA . ASP A 1 106 ? -17.700 -14.722 0.647 1.00 95.94 106 ASP A CA 1
ATOM 839 C C . ASP A 1 106 ? -17.000 -15.539 1.757 1.00 95.94 106 ASP A C 1
ATOM 841 O O . ASP A 1 106 ? -16.592 -16.685 1.582 1.00 95.94 106 ASP A O 1
ATOM 845 N N . GLY A 1 107 ? -16.812 -14.914 2.924 1.00 93.06 107 GLY A N 1
ATOM 846 C CA . GLY A 1 107 ? -16.189 -15.531 4.099 1.00 93.06 107 GLY A CA 1
ATOM 847 C C . GLY A 1 107 ? -14.659 -15.623 4.065 1.00 93.06 107 GLY A C 1
ATOM 848 O O . GLY A 1 107 ? -14.056 -15.840 5.117 1.00 93.06 107 GLY A O 1
ATOM 849 N N . ASP A 1 108 ? -14.006 -15.359 2.935 1.00 94.88 108 ASP A N 1
ATOM 850 C CA . ASP A 1 108 ? -12.548 -15.415 2.763 1.00 94.88 108 ASP A CA 1
ATOM 851 C C . ASP A 1 108 ? -11.911 -14.008 2.827 1.00 94.88 108 ASP A C 1
ATOM 853 O O . ASP A 1 108 ? -12.623 -13.001 2.849 1.00 94.88 108 ASP A O 1
ATOM 857 N N . ILE A 1 109 ? -10.579 -13.921 2.964 1.00 96.75 109 ILE A N 1
ATOM 858 C CA . ILE A 1 109 ? -9.830 -12.656 2.834 1.00 96.75 109 ILE A CA 1
ATOM 859 C C . ILE A 1 109 ? -9.102 -12.678 1.495 1.00 96.75 109 ILE A C 1
ATOM 861 O O . ILE A 1 109 ? -8.283 -13.561 1.249 1.00 96.75 109 ILE A O 1
ATOM 865 N N . TRP A 1 110 ? -9.373 -11.679 0.669 1.00 96.62 110 TRP A N 1
ATOM 866 C CA . TRP A 1 110 ? -8.742 -11.464 -0.623 1.00 96.62 110 TRP A CA 1
ATOM 867 C C . TRP A 1 110 ? -7.725 -10.332 -0.527 1.00 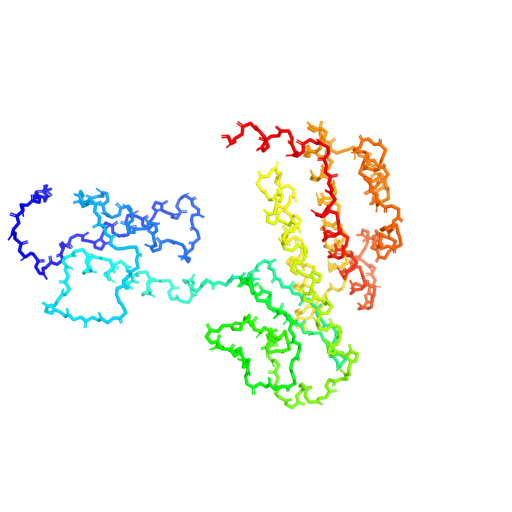96.62 110 TRP A C 1
ATOM 869 O O . TRP A 1 110 ? -7.961 -9.330 0.148 1.00 96.62 110 TRP A O 1
ATOM 879 N N . GLU A 1 111 ? -6.597 -10.483 -1.215 1.00 96.44 111 GLU A N 1
ATOM 880 C CA . GLU A 1 111 ? -5.686 -9.372 -1.489 1.00 96.44 111 GLU A CA 1
ATOM 881 C C . GLU A 1 111 ? -6.143 -8.690 -2.784 1.00 96.44 111 GLU A C 1
ATOM 883 O O . GLU A 1 111 ? -6.232 -9.340 -3.820 1.00 96.44 111 GLU A O 1
ATOM 888 N N . GLY A 1 112 ? -6.463 -7.401 -2.730 1.00 94.38 112 GLY A N 1
ATOM 889 C CA . GLY A 1 112 ? -6.769 -6.572 -3.891 1.00 94.38 112 GLY A CA 1
ATOM 890 C C . GLY A 1 112 ? -5.581 -5.687 -4.245 1.00 94.38 112 GLY A C 1
ATOM 891 O O . GLY A 1 112 ? -5.131 -4.882 -3.426 1.00 94.38 112 GLY A O 1
ATOM 892 N N . ASN A 1 113 ? -5.074 -5.810 -5.468 1.00 90.94 113 ASN A N 1
ATOM 893 C CA . ASN A 1 113 ? -4.012 -4.934 -5.962 1.00 90.94 113 ASN A CA 1
ATOM 894 C C . ASN A 1 113 ? -4.605 -3.572 -6.347 1.00 90.94 113 ASN A C 1
ATOM 896 O O . ASN A 1 113 ? -5.567 -3.528 -7.114 1.00 90.94 113 ASN A O 1
ATOM 900 N N . LEU A 1 114 ? -4.055 -2.465 -5.824 1.00 89.19 114 LEU A N 1
ATOM 901 C CA . LEU A 1 114 ? -4.478 -1.114 -6.215 1.00 89.19 114 LEU A CA 1
ATOM 902 C C . LEU A 1 114 ? -3.592 -0.611 -7.358 1.00 89.19 114 LEU A C 1
ATOM 904 O O . LEU A 1 114 ? -2.426 -0.254 -7.124 1.00 89.19 114 LEU A O 1
ATOM 908 N N . PRO A 1 115 ? -4.075 -0.549 -8.603 1.00 81.31 115 PRO A N 1
ATOM 909 C CA . PRO A 1 115 ? -3.295 -0.007 -9.704 1.00 81.31 115 PRO A CA 1
ATOM 910 C C . PRO A 1 115 ? -3.167 1.511 -9.576 1.00 81.31 115 PRO A C 1
ATOM 912 O O . PRO A 1 115 ? -3.735 2.159 -8.692 1.00 81.31 115 PRO A O 1
ATOM 915 N N . ILE A 1 116 ? -2.404 2.106 -10.484 1.00 79.69 116 ILE A N 1
ATOM 916 C CA . ILE A 1 116 ? -2.446 3.549 -10.695 1.00 79.69 116 ILE A CA 1
ATOM 917 C C . ILE A 1 116 ? -3.560 3.815 -11.710 1.00 79.69 116 ILE A C 1
ATOM 919 O O . ILE A 1 116 ? -3.452 3.377 -12.850 1.00 79.69 116 ILE A O 1
ATOM 923 N N . ILE A 1 117 ? -4.617 4.513 -11.292 1.00 74.06 117 ILE A N 1
ATOM 924 C CA . ILE A 1 117 ? -5.740 4.893 -12.159 1.00 74.06 117 ILE A CA 1
ATOM 925 C C . ILE A 1 117 ? -5.532 6.347 -12.600 1.00 74.06 117 ILE A C 1
ATOM 927 O O . ILE A 1 117 ? -5.411 7.233 -11.754 1.00 74.06 117 ILE A O 1
ATOM 931 N N . PHE A 1 118 ? -5.489 6.599 -13.911 1.00 68.94 118 PHE A N 1
ATOM 932 C CA . PHE A 1 118 ? -5.379 7.943 -14.490 1.00 68.94 118 PHE A CA 1
ATOM 933 C C . PHE A 1 118 ? -6.684 8.317 -15.199 1.00 68.94 118 PHE A C 1
ATOM 935 O O . PHE A 1 118 ? -6.954 7.830 -16.289 1.00 68.94 118 PHE A O 1
ATOM 942 N N . GLY A 1 119 ? -7.500 9.188 -14.593 1.00 66.06 119 GLY A N 1
ATOM 943 C CA . GLY A 1 119 ? -8.734 9.683 -15.227 1.00 66.06 119 GLY A CA 1
ATOM 944 C C . GLY A 1 119 ? -9.831 8.626 -15.445 1.00 66.06 119 GLY A C 1
ATOM 945 O O . GLY A 1 119 ? -10.707 8.832 -16.282 1.00 66.06 119 GLY A O 1
ATOM 946 N N . GLY A 1 120 ? -9.777 7.509 -14.713 1.00 73.81 120 GLY A N 1
ATOM 947 C CA . GLY A 1 120 ? -10.746 6.411 -14.771 1.00 73.81 120 GLY A CA 1
ATOM 948 C C . GLY A 1 120 ? -11.715 6.373 -13.584 1.00 73.81 120 GLY A C 1
ATOM 949 O O . GLY A 1 120 ? -11.538 7.082 -12.593 1.00 73.81 120 GLY A O 1
ATOM 950 N N . LEU A 1 121 ? -12.736 5.523 -13.686 1.00 75.38 121 LEU A N 1
ATOM 951 C CA . LEU A 1 121 ? -13.736 5.270 -12.645 1.00 75.38 121 LEU A CA 1
ATOM 952 C C . LEU A 1 121 ? -13.584 3.846 -12.106 1.00 75.38 121 LEU A C 1
ATOM 954 O O . LEU A 1 121 ? -13.335 2.918 -12.867 1.00 75.38 121 LEU A O 1
ATOM 958 N N . VAL A 1 122 ? -13.790 3.656 -10.804 1.00 81.69 122 VAL A N 1
ATOM 959 C CA . VAL A 1 122 ? -13.902 2.322 -10.196 1.00 81.69 122 VAL A CA 1
ATOM 960 C C . VAL A 1 122 ? -15.364 1.893 -10.278 1.00 81.69 122 VAL A C 1
ATOM 962 O O . VAL A 1 122 ? -16.223 2.546 -9.687 1.00 81.69 122 VAL A O 1
ATOM 965 N N . ALA A 1 123 ? -15.662 0.809 -10.995 1.00 84.50 123 ALA A N 1
ATOM 966 C CA . ALA A 1 123 ? -17.009 0.244 -11.036 1.00 84.50 123 ALA A CA 1
ATOM 967 C C . ALA A 1 123 ? -16.947 -1.288 -11.000 1.00 84.50 123 ALA A C 1
ATOM 969 O O . ALA A 1 123 ? -16.266 -1.886 -11.833 1.00 84.50 123 ALA A O 1
ATOM 970 N N . PRO A 1 124 ? -17.638 -1.945 -10.053 1.00 87.00 124 PRO A N 1
ATOM 971 C CA . PRO A 1 124 ? -17.597 -3.394 -9.945 1.00 87.00 124 PRO A CA 1
ATOM 972 C C . PRO A 1 124 ? -18.321 -4.058 -11.117 1.00 87.00 124 PRO A C 1
ATOM 974 O O . PRO A 1 124 ? -19.411 -3.646 -11.511 1.00 87.00 124 PRO A O 1
ATOM 977 N N . SER A 1 125 ? -17.745 -5.148 -11.610 1.00 86.38 125 SER A N 1
ATOM 978 C CA . SER A 1 125 ? -18.391 -6.094 -12.513 1.00 86.38 125 SER A CA 1
ATOM 979 C C . SER A 1 125 ? -18.209 -7.514 -11.983 1.00 86.38 125 SER A C 1
ATOM 981 O O . SER A 1 125 ? -17.193 -7.853 -11.372 1.00 86.38 125 SER A O 1
ATOM 983 N N . ARG A 1 126 ? -19.222 -8.348 -12.220 1.00 87.94 126 ARG A N 1
ATOM 984 C CA . ARG A 1 126 ? -19.206 -9.777 -11.885 1.00 87.94 126 ARG A CA 1
ATOM 985 C C . ARG A 1 126 ? -18.551 -10.626 -12.969 1.00 87.94 126 ARG A C 1
ATOM 987 O O . ARG A 1 126 ? -18.465 -11.833 -12.800 1.00 87.94 126 ARG A O 1
ATOM 994 N N . GLU A 1 127 ? -18.108 -10.023 -14.062 1.00 84.81 127 GLU A N 1
ATOM 995 C CA . GLU A 1 127 ? -17.532 -10.733 -15.200 1.00 84.81 127 GLU A CA 1
ATOM 996 C C . GLU A 1 127 ? -16.008 -10.587 -15.216 1.00 84.81 127 GLU A C 1
ATOM 998 O O . GLU A 1 127 ? -15.467 -9.495 -15.015 1.00 84.81 127 GLU A O 1
ATOM 1003 N N . LEU A 1 128 ? -15.326 -11.709 -15.449 1.00 82.38 128 LEU A N 1
ATOM 1004 C CA . LEU A 1 128 ? -13.894 -11.784 -15.730 1.00 82.38 128 LEU A CA 1
ATOM 1005 C C . LEU A 1 128 ? -13.679 -12.153 -17.211 1.00 82.38 128 LEU A C 1
ATOM 1007 O O . LEU A 1 128 ? -14.430 -12.979 -17.737 1.00 82.38 128 LEU A O 1
ATOM 1011 N N . PRO A 1 129 ? -12.628 -11.644 -17.887 1.00 73.12 129 PRO A N 1
ATOM 1012 C CA . PRO A 1 129 ? -11.564 -10.762 -17.386 1.00 73.12 129 PRO A CA 1
ATOM 1013 C C . PRO A 1 129 ? -12.011 -9.296 -17.254 1.00 73.12 129 PRO A C 1
ATOM 1015 O O . PRO A 1 129 ? -13.119 -8.954 -17.643 1.00 73.12 129 PRO A O 1
ATOM 1018 N N . ASP A 1 130 ? -11.146 -8.432 -16.710 1.00 68.56 130 ASP A N 1
ATOM 1019 C CA . ASP A 1 130 ? -11.400 -6.989 -16.597 1.00 68.56 130 ASP A CA 1
ATOM 1020 C C . ASP A 1 130 ? -11.656 -6.375 -17.984 1.00 68.56 130 ASP A C 1
ATOM 1022 O O . ASP A 1 130 ? -10.728 -6.074 -18.738 1.00 68.56 130 ASP A O 1
ATOM 1026 N N . THR A 1 131 ? -12.926 -6.230 -18.358 1.00 54.91 131 THR A N 1
ATOM 1027 C CA . THR A 1 131 ? -13.336 -5.566 -19.594 1.00 54.91 131 THR A CA 1
ATOM 1028 C C . THR A 1 131 ? -13.290 -4.057 -19.377 1.00 54.91 131 THR A C 1
ATOM 1030 O O . THR A 1 131 ? -14.318 -3.380 -19.405 1.00 54.91 131 THR A O 1
ATOM 1033 N N . THR A 1 132 ? -12.095 -3.514 -19.142 1.00 56.09 132 THR A N 1
ATOM 1034 C CA . THR A 1 132 ? -11.832 -2.074 -19.236 1.00 56.09 132 THR A CA 1
ATOM 1035 C C . THR A 1 132 ? -12.174 -1.645 -20.662 1.00 56.09 132 THR A C 1
ATOM 1037 O O . THR A 1 132 ? -11.392 -1.800 -21.603 1.00 56.09 132 THR A O 1
ATOM 1040 N N . THR A 1 133 ? -13.400 -1.164 -20.876 1.00 52.25 133 THR A N 1
ATOM 1041 C CA . THR A 1 133 ? -13.832 -0.696 -22.195 1.00 52.25 133 THR A CA 1
ATOM 1042 C C . THR A 1 133 ? -13.016 0.538 -22.563 1.00 52.25 133 THR A C 1
ATOM 1044 O O . THR A 1 133 ? -13.299 1.639 -22.097 1.00 52.25 133 THR A O 1
ATOM 1047 N N . LYS A 1 134 ? -12.013 0.377 -23.434 1.00 53.00 134 LYS A N 1
ATOM 1048 C CA . LYS A 1 134 ? -11.332 1.490 -24.113 1.00 53.00 134 LYS A CA 1
ATOM 1049 C C . LYS A 1 134 ? -12.259 2.092 -25.172 1.00 53.00 134 LYS A C 1
ATOM 1051 O O . LYS A 1 134 ? -12.017 1.983 -26.372 1.00 53.00 134 LYS A O 1
ATOM 1056 N N . GLY A 1 135 ? -13.371 2.682 -24.743 1.00 54.00 135 GLY A N 1
ATOM 1057 C CA . GLY A 1 135 ? -14.169 3.533 -25.616 1.00 54.00 135 GLY A CA 1
ATOM 1058 C C . GLY A 1 135 ? -13.357 4.782 -25.947 1.00 54.00 135 GLY A C 1
ATOM 1059 O O . GLY A 1 135 ? -12.816 5.402 -25.040 1.00 54.00 135 GLY A O 1
ATOM 1060 N N . GLN A 1 136 ? -13.285 5.171 -27.224 1.00 57.75 136 GLN A N 1
ATOM 1061 C CA . GLN A 1 136 ? -12.446 6.286 -27.698 1.00 57.75 136 GLN A CA 1
ATOM 1062 C C . GLN A 1 136 ? -12.706 7.639 -26.996 1.00 57.75 136 GLN A C 1
ATOM 1064 O O . GLN A 1 136 ? -11.886 8.533 -27.148 1.00 57.75 136 GLN A O 1
ATOM 1069 N N . ASN A 1 137 ? -13.787 7.782 -26.212 1.00 61.44 137 ASN A N 1
ATOM 1070 C CA . ASN A 1 137 ? -14.121 8.982 -25.429 1.00 61.44 137 ASN A CA 1
ATOM 1071 C C . ASN A 1 137 ? -14.741 8.685 -24.043 1.00 61.44 137 ASN A C 1
ATOM 1073 O O . ASN A 1 137 ? -15.325 9.580 -23.434 1.00 61.44 137 ASN A O 1
ATOM 1077 N N . ALA A 1 138 ? -14.680 7.442 -23.551 1.00 63.03 138 ALA A N 1
ATOM 1078 C CA . ALA A 1 138 ? -15.239 7.076 -22.246 1.00 63.03 138 ALA A CA 1
ATOM 1079 C C . ALA A 1 138 ? -14.115 6.945 -21.205 1.00 63.03 138 ALA A C 1
ATOM 1081 O O . ALA A 1 138 ? -13.028 6.484 -21.562 1.00 63.03 138 ALA A O 1
ATOM 1082 N N . PRO A 1 139 ? -14.346 7.337 -19.938 1.00 66.69 139 PRO A N 1
ATOM 1083 C CA . PRO A 1 139 ? -13.370 7.109 -18.880 1.00 66.69 139 PRO A CA 1
ATOM 1084 C C . PRO A 1 139 ? -13.098 5.610 -18.742 1.00 66.69 139 PRO A C 1
ATOM 1086 O O . PRO A 1 139 ? -14.009 4.789 -18.864 1.00 66.69 139 PRO A O 1
ATOM 1089 N N . GLU A 1 140 ? -11.843 5.256 -18.484 1.00 74.62 140 GLU A N 1
ATOM 1090 C CA . GLU A 1 140 ? -11.448 3.870 -18.247 1.00 74.62 140 GLU A CA 1
ATOM 1091 C C . GLU A 1 140 ? -12.167 3.352 -16.995 1.00 74.62 140 GLU A C 1
ATOM 1093 O O . GLU A 1 140 ? -12.044 3.935 -15.917 1.00 74.62 140 GLU A O 1
ATOM 1098 N N . ILE A 1 141 ? -12.970 2.297 -17.144 1.00 77.94 141 ILE A N 1
ATOM 1099 C CA . ILE A 1 141 ? -13.696 1.685 -16.028 1.00 77.94 141 ILE A CA 1
ATOM 1100 C C . ILE A 1 141 ? -12.869 0.532 -15.492 1.00 77.94 141 ILE A C 1
ATOM 1102 O O . ILE A 1 141 ? -12.683 -0.463 -16.181 1.00 77.94 141 ILE A O 1
ATOM 1106 N N . TYR A 1 142 ? -12.425 0.665 -14.255 1.00 83.38 142 TYR A N 1
ATOM 1107 C CA . TYR A 1 142 ? -11.647 -0.328 -13.546 1.00 83.38 142 TYR A CA 1
ATOM 1108 C C . TYR A 1 142 ? -12.558 -1.225 -12.701 1.00 83.38 142 TYR A C 1
ATOM 1110 O O . TYR A 1 142 ? -13.220 -0.726 -11.784 1.00 83.38 142 TYR A O 1
ATOM 1118 N N . ASN A 1 143 ? -12.579 -2.535 -12.982 1.00 89.12 143 ASN A N 1
ATOM 1119 C CA . ASN A 1 143 ? -13.329 -3.503 -12.182 1.00 89.12 143 ASN A CA 1
ATOM 1120 C C . ASN A 1 143 ? -12.502 -4.017 -10.989 1.00 89.12 143 ASN A C 1
ATOM 1122 O O . ASN A 1 143 ? -11.711 -4.944 -11.163 1.00 89.12 143 ASN A O 1
ATOM 1126 N N . PRO A 1 144 ? -12.722 -3.540 -9.750 1.00 91.19 144 PRO A N 1
ATOM 1127 C CA . PRO A 1 144 ? -11.927 -3.968 -8.599 1.00 91.19 144 PRO A CA 1
ATOM 1128 C C . PRO A 1 144 ? -12.046 -5.469 -8.294 1.00 91.19 144 PRO A C 1
ATOM 1130 O O . PRO A 1 144 ? -11.105 -6.065 -7.774 1.00 91.19 144 PRO A O 1
ATOM 1133 N N . CYS A 1 145 ? -13.160 -6.115 -8.658 1.00 93.06 145 CYS A N 1
ATOM 1134 C CA . CYS A 1 145 ? -13.343 -7.550 -8.449 1.00 93.06 145 CYS A CA 1
ATOM 1135 C C . CYS A 1 145 ? -12.389 -8.395 -9.299 1.00 93.06 145 CYS A C 1
ATOM 1137 O O . CYS A 1 145 ? -11.985 -9.467 -8.858 1.00 93.06 145 CYS A O 1
ATOM 1139 N N . ALA A 1 146 ? -11.992 -7.915 -10.482 1.00 90.50 146 ALA A N 1
ATOM 1140 C CA . ALA A 1 146 ? -11.076 -8.627 -11.370 1.00 90.50 146 ALA A CA 1
ATOM 1141 C C . ALA A 1 146 ? -9.613 -8.607 -10.898 1.00 90.50 146 ALA A C 1
ATOM 1143 O O . ALA A 1 146 ? -8.796 -9.376 -11.399 1.00 90.50 146 ALA A O 1
ATOM 1144 N N . HIS A 1 147 ? -9.289 -7.761 -9.915 1.00 89.69 147 HIS A N 1
ATOM 1145 C CA . HIS A 1 147 ? -7.928 -7.569 -9.396 1.00 89.69 147 HIS A CA 1
ATOM 1146 C C . HIS A 1 147 ? -7.719 -8.145 -7.996 1.00 89.69 147 HIS A C 1
ATOM 1148 O O . HIS A 1 147 ? -6.677 -7.919 -7.372 1.00 89.69 147 HIS A O 1
ATOM 1154 N N . LEU A 1 148 ? -8.688 -8.924 -7.517 1.00 93.44 148 LEU A N 1
ATOM 1155 C CA . LEU A 1 148 ? -8.514 -9.781 -6.355 1.00 93.44 148 LEU A CA 1
ATOM 1156 C C . LEU A 1 148 ? -7.570 -10.936 -6.718 1.00 93.44 148 LEU A C 1
ATOM 1158 O O . LEU A 1 148 ? -7.836 -11.715 -7.635 1.00 93.44 148 LEU A O 1
ATOM 1162 N N . THR A 1 149 ? -6.460 -11.061 -5.996 1.00 93.00 149 THR A N 1
ATOM 1163 C CA . THR A 1 149 ? -5.423 -12.065 -6.245 1.00 93.00 149 THR A CA 1
ATOM 1164 C C . THR A 1 149 ? -6.022 -13.475 -6.234 1.00 93.00 149 THR A C 1
ATOM 1166 O O . THR A 1 149 ? -6.521 -13.951 -5.215 1.00 93.00 149 THR A O 1
ATOM 1169 N N . GLY A 1 150 ? -5.954 -14.160 -7.380 1.00 92.75 150 GLY A N 1
ATOM 1170 C CA . GLY A 1 150 ? -6.395 -15.551 -7.531 1.00 92.75 150 GLY A CA 1
ATOM 1171 C C . GLY A 1 150 ? -7.912 -15.765 -7.587 1.00 92.75 150 GLY A C 1
ATOM 1172 O O . GLY A 1 150 ? -8.353 -16.913 -7.490 1.00 92.75 150 GLY A O 1
ATOM 1173 N N . ILE A 1 151 ? -8.721 -14.709 -7.735 1.00 94.69 151 ILE A N 1
ATOM 1174 C CA . ILE A 1 151 ? -10.173 -14.850 -7.891 1.00 94.69 151 ILE A CA 1
ATOM 1175 C C . ILE A 1 151 ? -10.515 -15.645 -9.158 1.00 94.69 151 ILE A C 1
ATOM 1177 O O . ILE A 1 151 ? -9.881 -15.513 -10.204 1.00 94.69 151 ILE A O 1
ATOM 1181 N N . THR A 1 152 ? -11.539 -16.490 -9.062 1.00 95.06 152 THR A N 1
ATOM 1182 C CA . THR A 1 152 ? -12.080 -17.252 -10.196 1.00 95.06 152 THR A CA 1
ATOM 1183 C C . THR A 1 152 ? -13.508 -16.808 -10.470 1.00 95.06 152 THR A C 1
ATOM 1185 O O . THR A 1 152 ? -14.190 -16.359 -9.547 1.00 95.06 152 THR A O 1
ATOM 1188 N N . GLN A 1 153 ? -13.991 -16.995 -11.703 1.00 95.12 153 GLN A N 1
ATOM 1189 C CA . GLN A 1 153 ? -15.376 -16.664 -12.063 1.00 95.12 153 GLN A CA 1
ATOM 1190 C C . GLN A 1 153 ? -16.373 -17.361 -11.124 1.00 95.12 153 GLN A C 1
ATOM 1192 O O . GLN A 1 153 ? -17.197 -16.703 -10.504 1.00 95.12 153 GLN A O 1
ATOM 1197 N N . ALA A 1 154 ? -16.191 -18.665 -10.884 1.00 95.56 154 ALA A N 1
ATOM 1198 C CA . ALA A 1 154 ? -17.046 -19.446 -9.987 1.00 95.56 154 ALA A CA 1
ATOM 1199 C C . ALA A 1 154 ? -17.075 -18.921 -8.540 1.00 95.56 154 ALA A C 1
ATOM 1201 O O . ALA A 1 154 ? -18.059 -19.109 -7.825 1.00 95.56 154 ALA A O 1
ATOM 1202 N N . ARG A 1 155 ? -15.990 -18.287 -8.076 1.00 95.44 155 ARG A N 1
ATOM 1203 C CA . ARG A 1 155 ? -15.961 -17.652 -6.757 1.00 95.44 155 ARG A CA 1
ATOM 1204 C C . ARG A 1 155 ? -16.634 -16.283 -6.776 1.00 95.44 155 ARG A C 1
ATOM 1206 O O . ARG A 1 155 ? -17.396 -15.988 -5.863 1.00 95.44 155 ARG A O 1
ATOM 1213 N N . LEU A 1 156 ? -16.386 -15.480 -7.807 1.00 95.81 156 LEU A N 1
ATOM 1214 C CA . LEU A 1 156 ? -17.017 -14.173 -7.981 1.00 95.81 156 LEU A CA 1
ATOM 1215 C C . LEU A 1 156 ? -18.544 -14.287 -8.126 1.00 95.81 156 LEU A C 1
ATOM 1217 O O . LEU A 1 156 ? -19.279 -13.483 -7.557 1.00 95.81 156 LEU A O 1
ATOM 1221 N N . ASP A 1 157 ? -19.031 -15.338 -8.786 1.00 95.88 157 ASP A N 1
ATOM 1222 C CA . ASP A 1 157 ? -20.463 -15.629 -8.928 1.00 95.88 157 ASP A CA 1
ATOM 1223 C C . ASP A 1 157 ? -21.167 -15.821 -7.573 1.00 95.88 157 ASP A C 1
ATOM 1225 O O . ASP A 1 157 ? -22.363 -15.556 -7.447 1.00 95.88 157 ASP A O 1
ATOM 1229 N N . ARG A 1 158 ? -20.427 -16.234 -6.534 1.00 96.44 158 ARG A N 1
ATOM 1230 C CA . ARG A 1 158 ? -20.948 -16.405 -5.170 1.00 96.44 158 ARG A CA 1
ATOM 1231 C C . ARG A 1 158 ? -21.003 -15.113 -4.363 1.00 96.44 158 ARG A C 1
ATOM 1233 O O . ARG A 1 158 ? -21.688 -15.086 -3.343 1.00 96.44 158 ARG A O 1
ATOM 1240 N N . PHE A 1 159 ? -20.295 -14.063 -4.779 1.00 96.81 159 PHE A N 1
ATOM 1241 C CA . PHE A 1 159 ? -20.262 -12.814 -4.024 1.00 96.81 159 PHE A CA 1
ATOM 1242 C C . PHE A 1 159 ? -21.667 -12.223 -3.945 1.00 96.81 159 PHE A C 1
ATOM 1244 O O . PHE A 1 159 ? -22.370 -12.066 -4.946 1.00 96.81 159 PHE A O 1
ATOM 1251 N N . THR A 1 160 ? -22.089 -11.855 -2.749 1.00 97.00 160 THR A N 1
ATOM 1252 C CA . THR A 1 160 ? -23.316 -11.099 -2.522 1.00 97.00 160 THR A CA 1
ATOM 1253 C C . THR A 1 160 ? -23.129 -9.637 -2.934 1.00 97.00 160 THR A C 1
ATOM 1255 O O . THR A 1 160 ? -22.022 -9.178 -3.207 1.00 97.00 160 THR A O 1
ATOM 1258 N N . HIS A 1 161 ? -24.211 -8.858 -2.975 1.00 96.00 161 HIS A N 1
ATOM 1259 C CA . HIS A 1 161 ? -24.091 -7.408 -3.168 1.00 96.00 161 HIS A CA 1
ATOM 1260 C C . HIS A 1 161 ? -23.276 -6.739 -2.052 1.00 96.00 161 HIS A C 1
ATOM 1262 O O . HIS A 1 161 ? -22.558 -5.782 -2.321 1.00 96.00 161 HIS A O 1
ATOM 1268 N N . ALA A 1 162 ? -23.350 -7.257 -0.821 1.00 97.00 162 ALA A N 1
ATOM 1269 C CA . ALA A 1 162 ? -22.549 -6.758 0.291 1.00 97.00 162 ALA A CA 1
ATOM 1270 C C . ALA A 1 162 ? -21.054 -7.024 0.070 1.00 97.00 162 ALA A C 1
ATOM 1272 O O . ALA A 1 162 ? -20.253 -6.120 0.270 1.00 97.00 162 ALA A O 1
ATOM 1273 N N . ASP A 1 163 ? -20.692 -8.211 -0.426 1.00 97.44 163 ASP A N 1
ATOM 1274 C CA . ASP A 1 163 ? -19.301 -8.541 -0.764 1.00 97.44 163 ASP A CA 1
ATOM 1275 C C . ASP A 1 163 ? -18.750 -7.617 -1.860 1.00 97.44 163 ASP A C 1
ATOM 1277 O O . ASP A 1 163 ? -17.641 -7.100 -1.752 1.00 97.44 163 ASP A O 1
ATOM 1281 N N . ILE A 1 164 ? -19.542 -7.360 -2.907 1.00 96.06 164 ILE A N 1
ATOM 1282 C CA . ILE A 1 164 ? -19.157 -6.441 -3.987 1.00 96.06 164 ILE A CA 1
ATOM 1283 C C . ILE A 1 164 ? -18.992 -5.007 -3.465 1.00 96.06 164 ILE A C 1
ATOM 1285 O O . ILE A 1 164 ? -18.032 -4.327 -3.829 1.00 96.06 164 ILE A O 1
ATOM 1289 N N . ASN A 1 165 ? -19.891 -4.549 -2.592 1.00 95.50 165 ASN A N 1
ATOM 1290 C CA . ASN A 1 165 ? -19.777 -3.232 -1.970 1.00 95.50 165 ASN A CA 1
ATOM 1291 C C . ASN A 1 165 ? -18.530 -3.131 -1.084 1.00 95.50 165 ASN A C 1
ATOM 1293 O O . ASN A 1 165 ? -17.842 -2.117 -1.150 1.00 95.50 165 ASN A O 1
ATOM 1297 N N . GLU A 1 166 ? -18.204 -4.177 -0.321 1.00 96.81 166 GLU A N 1
ATOM 1298 C CA . GLU A 1 166 ? -16.989 -4.222 0.500 1.00 96.81 166 GLU A CA 1
ATOM 1299 C C . GLU A 1 166 ? -15.733 -4.121 -0.377 1.00 96.81 166 GLU A C 1
ATOM 1301 O O . GLU A 1 166 ? -14.821 -3.356 -0.066 1.00 96.81 166 GLU A O 1
ATOM 1306 N N . VAL A 1 167 ? -15.700 -4.819 -1.519 1.00 96.25 167 VAL A N 1
ATOM 1307 C CA . VAL A 1 167 ? -14.611 -4.697 -2.502 1.00 96.25 167 VAL A CA 1
ATOM 1308 C C . VAL A 1 167 ? -14.462 -3.246 -2.966 1.00 96.25 167 VAL A C 1
ATOM 1310 O O . VAL A 1 167 ? -13.373 -2.683 -2.876 1.00 96.25 167 VAL A O 1
ATOM 1313 N N . VAL A 1 168 ? -15.542 -2.617 -3.436 1.00 94.12 168 VAL A N 1
ATOM 1314 C CA . VAL A 1 168 ? -15.503 -1.228 -3.928 1.00 94.12 168 VAL A CA 1
ATOM 1315 C C . VAL A 1 168 ? -15.079 -0.255 -2.831 1.00 94.12 168 VAL A C 1
ATOM 1317 O O . VAL A 1 168 ? -14.253 0.626 -3.071 1.00 94.12 168 VAL A O 1
ATOM 1320 N N . GLU A 1 169 ? -15.621 -0.412 -1.625 1.00 95.00 169 GLU A N 1
ATOM 1321 C CA . GLU A 1 169 ? -15.301 0.437 -0.485 1.00 95.00 169 GLU A CA 1
ATOM 1322 C C . GLU A 1 169 ? -13.812 0.367 -0.147 1.00 95.00 169 GLU A C 1
ATOM 1324 O O . GLU A 1 169 ? -13.155 1.405 -0.071 1.00 95.00 169 GLU A O 1
ATOM 1329 N N . LEU A 1 170 ? -13.248 -0.835 -0.013 1.00 96.50 170 LEU A N 1
ATOM 1330 C CA . LEU A 1 170 ? -11.833 -0.998 0.319 1.00 96.50 170 LEU A CA 1
ATOM 1331 C C . LEU A 1 170 ? -10.918 -0.479 -0.788 1.00 96.50 170 LEU A C 1
ATOM 1333 O O . LEU A 1 170 ? -9.892 0.124 -0.480 1.00 96.50 170 LEU A O 1
ATOM 1337 N N . TYR A 1 171 ? -11.294 -0.641 -2.058 1.00 94.38 171 TYR A N 1
ATOM 1338 C CA . TYR A 1 171 ? -10.565 -0.016 -3.161 1.00 94.38 171 TYR A CA 1
ATOM 1339 C C . TYR A 1 171 ? -10.565 1.511 -3.041 1.00 94.38 171 TYR A C 1
ATOM 1341 O O . TYR A 1 171 ? -9.501 2.124 -3.119 1.00 94.38 171 TYR A O 1
ATOM 1349 N N . ASN A 1 172 ? -11.717 2.132 -2.778 1.00 92.44 172 ASN A N 1
ATOM 1350 C CA . ASN A 1 172 ? -11.808 3.581 -2.586 1.00 92.44 172 ASN A CA 1
ATOM 1351 C C . ASN A 1 172 ? -10.989 4.058 -1.376 1.00 92.44 172 ASN A C 1
ATOM 1353 O O . ASN A 1 172 ? -10.228 5.019 -1.492 1.00 92.44 172 ASN A O 1
ATOM 1357 N N . LEU A 1 173 ? -11.088 3.372 -0.233 1.00 95.06 173 LEU A N 1
ATOM 1358 C CA . LEU A 1 173 ? -10.285 3.672 0.957 1.00 95.06 173 LEU A CA 1
ATOM 1359 C C . LEU A 1 173 ? -8.785 3.556 0.663 1.00 95.06 173 LEU A C 1
ATOM 1361 O O . LEU A 1 173 ? -8.011 4.448 1.007 1.00 95.06 173 LEU A O 1
ATOM 1365 N N . GLY A 1 174 ? -8.382 2.490 -0.024 1.00 94.94 174 GLY A N 1
ATOM 1366 C CA . GLY A 1 174 ? -7.007 2.257 -0.437 1.00 94.94 174 GLY A CA 1
ATOM 1367 C C . GLY A 1 174 ? -6.477 3.328 -1.391 1.00 94.94 174 GLY A C 1
ATOM 1368 O O . GLY A 1 174 ? -5.373 3.833 -1.191 1.00 94.94 174 GLY A O 1
ATOM 1369 N N . HIS A 1 175 ? -7.254 3.728 -2.400 1.00 92.12 175 HIS A N 1
ATOM 1370 C CA . HIS A 1 175 ? -6.880 4.812 -3.311 1.00 92.12 175 HIS A CA 1
ATOM 1371 C C . HIS A 1 175 ? -6.760 6.157 -2.586 1.00 92.12 175 HIS A C 1
ATOM 1373 O O . HIS A 1 175 ? -5.752 6.844 -2.757 1.00 92.12 175 HIS A O 1
ATOM 1379 N N . ASN A 1 176 ? -7.708 6.489 -1.707 1.00 92.44 176 ASN A N 1
ATOM 1380 C CA . ASN A 1 176 ? -7.654 7.709 -0.900 1.00 92.44 176 ASN A CA 1
ATOM 1381 C C . ASN A 1 176 ? -6.417 7.731 0.012 1.00 92.44 176 ASN A C 1
ATOM 1383 O O . ASN A 1 176 ? -5.706 8.736 0.072 1.00 92.44 176 ASN A O 1
ATOM 1387 N N . ALA A 1 177 ? -6.116 6.616 0.685 1.00 94.94 177 ALA A N 1
ATOM 1388 C CA . ALA A 1 177 ? -4.922 6.492 1.517 1.00 94.94 177 ALA A CA 1
ATOM 1389 C C . ALA A 1 177 ? -3.637 6.599 0.684 1.00 94.94 177 ALA A C 1
ATOM 1391 O O . ALA A 1 177 ? -2.704 7.313 1.053 1.00 94.94 177 ALA A O 1
ATOM 1392 N N . ARG A 1 178 ? -3.593 5.947 -0.483 1.00 92.69 178 ARG A N 1
ATOM 1393 C CA . ARG A 1 178 ? -2.471 6.039 -1.422 1.00 92.69 178 ARG A CA 1
ATOM 1394 C C . ARG A 1 178 ? -2.225 7.476 -1.869 1.00 92.69 178 ARG A C 1
ATOM 1396 O O . ARG A 1 178 ? -1.073 7.904 -1.913 1.00 92.69 178 ARG A O 1
ATOM 1403 N N . ASP A 1 179 ? -3.271 8.216 -2.212 1.00 90.75 179 ASP A N 1
ATOM 1404 C CA . ASP A 1 179 ? -3.139 9.603 -2.655 1.00 90.75 179 ASP A CA 1
ATOM 1405 C C . ASP A 1 179 ? -2.724 10.532 -1.509 1.00 90.75 179 ASP A C 1
ATOM 1407 O O . ASP A 1 179 ? -1.901 11.427 -1.718 1.00 90.75 179 ASP A O 1
ATOM 1411 N N . ALA A 1 180 ? -3.179 10.259 -0.283 1.00 93.06 180 ALA A N 1
ATOM 1412 C CA . ALA A 1 180 ? -2.659 10.904 0.918 1.00 93.06 180 ALA A CA 1
ATOM 1413 C C . ALA A 1 180 ? -1.149 10.647 1.083 1.00 93.06 180 ALA A C 1
ATOM 1415 O O . ALA A 1 180 ? -0.373 11.589 1.240 1.00 93.06 180 ALA A O 1
ATOM 1416 N N . PHE A 1 181 ? -0.692 9.396 0.968 1.00 93.44 181 PHE A N 1
ATOM 1417 C CA . PHE A 1 181 ? 0.736 9.082 1.035 1.00 93.44 181 PHE A CA 1
ATOM 1418 C C . PHE A 1 181 ? 1.533 9.760 -0.074 1.00 93.44 181 PHE A C 1
ATOM 1420 O O . PHE A 1 181 ? 2.526 10.411 0.233 1.00 93.44 181 PHE A O 1
ATOM 1427 N N . LYS A 1 182 ? 1.092 9.689 -1.336 1.00 90.12 182 LYS A N 1
ATOM 1428 C CA . LYS A 1 182 ? 1.751 10.388 -2.455 1.00 90.12 182 LYS A CA 1
ATOM 1429 C C . LYS A 1 182 ? 1.915 11.880 -2.177 1.00 90.12 182 LYS A C 1
ATOM 1431 O O . LYS A 1 182 ? 2.964 12.436 -2.479 1.00 90.12 182 LYS A O 1
ATOM 1436 N N . ARG A 1 183 ? 0.893 12.516 -1.594 1.00 89.50 183 ARG A N 1
ATOM 1437 C CA . ARG A 1 183 ? 0.920 13.940 -1.251 1.00 89.50 183 ARG A CA 1
ATOM 1438 C C . ARG A 1 183 ? 1.973 14.260 -0.201 1.00 89.50 183 ARG A C 1
ATOM 1440 O O . ARG A 1 183 ? 2.600 15.301 -0.306 1.00 89.50 183 ARG A O 1
ATOM 1447 N N . PHE A 1 184 ? 2.159 13.402 0.802 1.00 91.38 184 PHE A N 1
ATOM 1448 C CA . PHE A 1 184 ? 2.986 13.735 1.963 1.00 91.38 184 PHE A CA 1
ATOM 1449 C C . PHE A 1 184 ? 4.369 13.070 2.003 1.00 91.38 184 PHE A C 1
ATOM 1451 O O . PHE A 1 184 ? 5.231 13.535 2.749 1.00 91.38 184 PHE A O 1
ATOM 1458 N N . ARG A 1 185 ? 4.610 12.016 1.209 1.00 89.38 185 ARG A N 1
ATOM 1459 C CA . ARG A 1 185 ? 5.776 11.118 1.327 1.00 89.38 185 ARG A CA 1
ATOM 1460 C C . ARG A 1 185 ? 7.122 11.843 1.405 1.00 89.38 185 ARG A C 1
ATOM 1462 O O . ARG A 1 185 ? 7.947 11.473 2.235 1.00 89.38 185 ARG A O 1
ATOM 1469 N N . GLU A 1 186 ? 7.309 12.884 0.598 1.00 89.56 186 GLU A N 1
ATOM 1470 C CA . GLU A 1 186 ? 8.578 13.620 0.494 1.00 89.56 186 GLU A CA 1
ATOM 1471 C C . GLU A 1 186 ? 8.804 14.636 1.628 1.00 89.56 186 GLU A C 1
ATOM 1473 O O . GLU A 1 186 ? 9.924 15.091 1.841 1.00 89.56 186 GLU A O 1
ATOM 1478 N N . TYR A 1 187 ? 7.767 14.989 2.397 1.00 91.06 187 TYR A N 1
ATOM 1479 C CA . TYR A 1 187 ? 7.874 16.017 3.439 1.00 91.06 187 TYR A CA 1
ATOM 1480 C C . TYR A 1 187 ? 8.354 15.474 4.787 1.00 91.06 187 TYR A C 1
ATOM 1482 O O . TYR A 1 187 ? 8.898 16.221 5.602 1.00 91.06 187 TYR A O 1
ATOM 1490 N N . ASN A 1 188 ? 8.129 14.187 5.071 1.00 93.88 188 ASN A N 1
ATOM 1491 C CA . ASN A 1 188 ? 8.578 13.575 6.318 1.00 93.88 188 ASN A CA 1
ATOM 1492 C C . ASN A 1 188 ? 8.775 12.054 6.176 1.00 93.88 188 ASN A C 1
ATOM 1494 O O . ASN A 1 188 ? 7.866 11.357 5.718 1.00 93.88 188 ASN A O 1
ATOM 1498 N N . PRO A 1 189 ? 9.892 11.483 6.668 1.00 95.38 189 PRO A N 1
ATOM 1499 C CA . PRO A 1 189 ? 10.154 10.044 6.568 1.00 95.38 189 PRO A CA 1
ATOM 1500 C C . PRO A 1 189 ? 9.125 9.165 7.300 1.00 95.38 189 PRO A C 1
ATOM 1502 O O . PRO A 1 189 ? 9.049 7.963 7.040 1.00 95.38 189 PRO A O 1
ATOM 1505 N N . LEU A 1 190 ? 8.331 9.720 8.223 1.00 96.50 190 LEU A N 1
ATOM 1506 C CA . LEU A 1 190 ? 7.252 8.986 8.883 1.00 96.50 190 LEU A CA 1
ATOM 1507 C C . LEU A 1 190 ? 6.166 8.522 7.908 1.00 96.50 190 LEU A C 1
ATOM 1509 O O . LEU A 1 190 ? 5.600 7.458 8.141 1.00 96.50 190 LEU A O 1
ATOM 1513 N N . PHE A 1 191 ? 5.916 9.243 6.813 1.00 95.88 191 PHE A N 1
ATOM 1514 C CA . PHE A 1 191 ? 4.909 8.849 5.824 1.00 95.88 191 PHE A CA 1
ATOM 1515 C C . PHE A 1 191 ? 5.311 7.582 5.072 1.00 95.88 191 PHE A C 1
ATOM 1517 O O . PHE A 1 191 ? 4.521 6.647 4.996 1.00 95.88 191 PHE A O 1
ATOM 1524 N N . ALA A 1 192 ? 6.563 7.492 4.614 1.00 93.69 192 ALA A N 1
ATOM 1525 C CA . ALA A 1 192 ? 7.083 6.269 3.999 1.00 93.69 192 ALA A CA 1
ATOM 1526 C C . ALA A 1 192 ? 7.068 5.079 4.980 1.00 93.69 192 ALA A C 1
ATOM 1528 O O . ALA A 1 192 ? 6.772 3.949 4.602 1.00 93.69 192 ALA A O 1
ATOM 1529 N N . ARG A 1 193 ? 7.344 5.326 6.270 1.00 95.88 193 ARG A N 1
ATOM 1530 C CA . ARG A 1 193 ? 7.273 4.288 7.314 1.00 95.88 193 ARG A CA 1
ATOM 1531 C C . ARG A 1 193 ? 5.841 3.847 7.621 1.00 95.88 193 ARG A C 1
ATOM 1533 O O . ARG A 1 193 ? 5.646 2.676 7.917 1.00 95.88 193 ARG A O 1
ATOM 1540 N N . ALA A 1 194 ? 4.880 4.766 7.585 1.00 97.00 194 ALA A N 1
ATOM 1541 C CA . ALA A 1 194 ? 3.461 4.464 7.749 1.00 97.00 194 ALA A CA 1
ATOM 1542 C C . ALA A 1 194 ? 2.931 3.647 6.562 1.00 97.00 194 ALA A C 1
ATOM 1544 O O . ALA A 1 194 ? 2.214 2.675 6.759 1.00 97.00 194 ALA A O 1
ATOM 1545 N N . GLU A 1 195 ? 3.338 3.974 5.337 1.00 95.56 195 GLU A N 1
ATOM 1546 C CA . GLU A 1 195 ? 2.989 3.185 4.153 1.00 95.56 195 GLU A CA 1
ATOM 1547 C C . GLU A 1 195 ? 3.575 1.764 4.210 1.00 95.56 195 GLU A C 1
ATOM 1549 O O . GLU A 1 195 ? 2.901 0.795 3.868 1.00 95.56 195 GLU A O 1
ATOM 1554 N N . ALA A 1 196 ? 4.797 1.608 4.731 1.00 95.06 196 ALA A N 1
ATOM 1555 C CA . ALA A 1 196 ? 5.364 0.286 4.995 1.00 95.06 196 ALA A CA 1
ATOM 1556 C C . ALA A 1 196 ? 4.554 -0.506 6.042 1.00 95.06 196 ALA A C 1
ATOM 1558 O O . ALA A 1 196 ? 4.383 -1.717 5.893 1.00 95.06 196 ALA A O 1
ATOM 1559 N N . ASP A 1 197 ? 4.014 0.153 7.075 1.00 96.94 197 ASP A N 1
ATOM 1560 C CA . ASP A 1 197 ? 3.107 -0.513 8.017 1.00 96.94 197 ASP A CA 1
ATOM 1561 C C . ASP A 1 197 ? 1.777 -0.896 7.355 1.00 96.94 197 ASP A C 1
ATOM 1563 O O . ASP A 1 197 ? 1.208 -1.922 7.711 1.00 96.94 197 ASP A O 1
ATOM 1567 N N . TRP A 1 198 ? 1.280 -0.126 6.381 1.00 97.31 198 TRP A N 1
ATOM 1568 C CA . TRP A 1 198 ? 0.072 -0.489 5.633 1.00 97.31 198 TRP A CA 1
ATOM 1569 C C . TRP A 1 198 ? 0.310 -1.768 4.821 1.00 97.31 198 TRP A C 1
ATOM 1571 O O . TRP A 1 198 ? -0.489 -2.711 4.895 1.00 97.31 198 TRP A O 1
ATOM 1581 N N . ALA A 1 199 ? 1.442 -1.855 4.120 1.00 96.06 199 ALA A N 1
ATOM 1582 C CA . ALA A 1 199 ? 1.840 -3.077 3.429 1.00 96.06 199 ALA A CA 1
ATOM 1583 C C . ALA A 1 199 ? 1.930 -4.270 4.403 1.00 96.06 199 ALA A C 1
ATOM 1585 O O . ALA A 1 199 ? 1.374 -5.335 4.130 1.00 96.06 199 ALA A O 1
ATOM 1586 N N . ALA A 1 200 ? 2.537 -4.077 5.581 1.00 96.00 200 ALA A N 1
ATOM 1587 C CA . ALA A 1 200 ? 2.609 -5.109 6.616 1.00 96.00 200 ALA A CA 1
ATOM 1588 C C . ALA A 1 200 ? 1.221 -5.519 7.145 1.00 96.00 200 ALA A C 1
ATOM 1590 O O . ALA A 1 200 ? 0.935 -6.709 7.265 1.00 96.00 200 ALA A O 1
ATOM 1591 N N . ALA A 1 201 ? 0.331 -4.558 7.414 1.00 96.69 201 ALA A N 1
ATOM 1592 C CA . ALA A 1 201 ? -1.019 -4.829 7.903 1.00 96.69 201 ALA A CA 1
ATOM 1593 C C . ALA A 1 201 ? -1.827 -5.678 6.912 1.00 96.69 201 ALA A C 1
ATOM 1595 O O . ALA A 1 201 ? -2.523 -6.611 7.322 1.00 96.69 201 ALA A O 1
ATOM 1596 N N . THR A 1 202 ? -1.685 -5.379 5.617 1.00 97.25 202 THR A N 1
ATOM 1597 C CA . THR A 1 202 ? -2.314 -6.124 4.518 1.00 97.25 202 THR A CA 1
ATOM 1598 C C . THR A 1 202 ? -1.729 -7.530 4.398 1.00 97.25 202 THR A C 1
ATOM 1600 O O . THR A 1 202 ? -2.482 -8.504 4.354 1.00 97.25 202 THR A O 1
ATOM 1603 N N . LEU A 1 203 ? -0.397 -7.662 4.423 1.00 96.06 203 LEU A N 1
ATOM 1604 C CA . LEU A 1 203 ? 0.298 -8.952 4.366 1.00 96.06 203 LEU A CA 1
ATOM 1605 C C . LEU A 1 203 ? -0.136 -9.882 5.506 1.00 96.06 203 LEU A C 1
ATOM 1607 O O . LEU A 1 203 ? -0.443 -11.051 5.281 1.00 96.06 203 LEU A O 1
ATOM 1611 N N . HIS A 1 204 ? -0.194 -9.365 6.734 1.00 96.69 204 HIS A N 1
ATOM 1612 C CA . HIS A 1 204 ? -0.574 -10.154 7.904 1.00 96.69 204 HIS A CA 1
ATOM 1613 C C . HIS A 1 204 ? -2.046 -10.600 7.890 1.00 96.69 204 HIS A C 1
ATOM 1615 O O . HIS A 1 204 ? -2.369 -11.596 8.536 1.00 96.69 204 HIS A O 1
ATOM 1621 N N . LEU A 1 205 ? -2.926 -9.927 7.137 1.00 97.12 205 LEU A N 1
ATOM 1622 C CA . LEU A 1 205 ? -4.310 -10.374 6.914 1.00 97.12 205 LEU A CA 1
ATOM 1623 C C . LEU A 1 205 ? -4.435 -11.422 5.807 1.00 97.12 205 LEU A C 1
ATOM 1625 O O . LEU A 1 205 ? -5.304 -12.283 5.895 1.00 97.12 205 LEU A O 1
ATOM 1629 N N . THR A 1 206 ? -3.613 -11.324 4.764 1.00 96.31 206 THR A N 1
ATOM 1630 C CA . THR A 1 206 ? -3.801 -12.048 3.492 1.00 96.31 206 THR A CA 1
ATOM 1631 C C . THR A 1 206 ? -2.878 -13.252 3.323 1.00 96.31 206 THR A C 1
ATOM 1633 O O . THR A 1 206 ? -3.109 -14.095 2.458 1.00 96.31 206 THR A O 1
ATOM 1636 N N . THR A 1 207 ? -1.836 -13.373 4.149 1.00 94.00 207 THR A N 1
ATOM 1637 C CA . THR A 1 207 ? -0.945 -14.537 4.137 1.00 94.00 207 THR A CA 1
ATOM 1638 C C . THR A 1 207 ? -1.689 -15.837 4.472 1.00 94.00 207 THR A C 1
ATOM 1640 O O . THR A 1 207 ? -2.707 -15.838 5.161 1.00 94.00 207 THR A O 1
ATOM 1643 N N . GLN A 1 208 ? -1.138 -16.981 4.054 1.00 90.56 208 GLN A N 1
ATOM 1644 C CA . GLN A 1 208 ? -1.724 -18.311 4.289 1.00 90.56 208 GLN A CA 1
ATOM 1645 C C . GLN A 1 208 ? -1.939 -18.638 5.776 1.00 90.56 208 GLN A C 1
ATOM 1647 O O . GLN A 1 208 ? -2.787 -19.462 6.116 1.00 90.56 208 GLN A O 1
ATOM 1652 N N . ARG A 1 209 ? -1.156 -18.019 6.669 1.00 93.31 209 ARG A N 1
ATOM 1653 C CA . ARG A 1 209 ? -1.308 -18.115 8.127 1.00 93.31 209 ARG A CA 1
ATOM 1654 C C . ARG A 1 209 ? -1.472 -16.713 8.712 1.00 93.31 209 ARG A C 1
ATOM 1656 O O . ARG A 1 209 ? -0.466 -16.136 9.127 1.00 93.31 209 ARG A O 1
ATOM 1663 N N . PRO A 1 210 ? -2.692 -16.146 8.693 1.00 94.88 210 PRO A N 1
ATOM 1664 C CA . PRO A 1 210 ? -2.908 -14.772 9.118 1.00 94.88 210 PRO A CA 1
ATOM 1665 C C . PRO A 1 210 ? -2.444 -14.527 10.551 1.00 94.88 210 PRO A C 1
ATOM 1667 O O . PRO A 1 210 ? -2.696 -15.336 11.448 1.00 94.88 210 PRO A O 1
ATOM 1670 N N . ASP A 1 211 ? -1.818 -13.374 10.761 1.00 95.44 211 ASP A N 1
ATOM 1671 C CA . ASP A 1 211 ? -1.446 -12.869 12.078 1.00 95.44 211 ASP A CA 1
ATOM 1672 C C . ASP A 1 211 ? -2.260 -11.606 12.372 1.00 95.44 211 ASP A C 1
ATOM 1674 O O . ASP A 1 211 ? -1.875 -10.473 12.073 1.00 95.44 211 ASP A O 1
ATOM 1678 N N . TYR A 1 212 ? -3.444 -11.809 12.946 1.00 96.00 212 TYR A N 1
ATOM 1679 C CA . TYR A 1 212 ? -4.365 -10.719 13.267 1.00 96.00 212 TYR A CA 1
ATOM 1680 C C . TYR A 1 212 ? -3.798 -9.757 14.317 1.00 96.00 212 TYR A C 1
ATOM 1682 O O . TYR A 1 212 ? -4.153 -8.579 14.322 1.00 96.00 212 TYR A O 1
ATOM 1690 N N . GLY A 1 213 ? -2.907 -10.237 15.187 1.00 96.00 213 GLY A N 1
ATOM 1691 C CA . GLY A 1 213 ? -2.241 -9.410 16.184 1.00 96.00 213 GLY A CA 1
ATOM 1692 C C . GLY A 1 213 ? -1.267 -8.428 15.541 1.00 96.00 213 GLY A C 1
ATOM 1693 O O . GLY A 1 213 ? -1.324 -7.226 15.817 1.00 96.00 213 GLY A O 1
ATOM 1694 N N . GLN A 1 214 ? -0.440 -8.916 14.613 1.00 95.50 214 GLN A N 1
ATOM 1695 C CA . GLN A 1 214 ? 0.467 -8.064 13.847 1.00 95.50 214 GLN A CA 1
ATOM 1696 C C . GLN A 1 214 ? -0.272 -7.135 12.891 1.00 95.50 214 GLN A C 1
ATOM 1698 O O . GLN A 1 214 ? 0.093 -5.968 12.795 1.00 95.50 214 GLN A O 1
ATOM 1703 N N . SER A 1 215 ? -1.352 -7.585 12.246 1.00 96.88 215 SER A N 1
ATOM 1704 C CA . SER A 1 215 ? -2.162 -6.690 11.412 1.00 96.88 215 SER A CA 1
ATOM 1705 C C . SER A 1 215 ? -2.772 -5.536 12.215 1.00 96.88 215 SER A C 1
ATOM 1707 O O . SER A 1 215 ? -2.678 -4.378 11.798 1.00 96.88 215 SER A O 1
ATOM 1709 N N . LEU A 1 216 ? -3.335 -5.821 13.397 1.00 97.31 216 LEU A N 1
ATOM 1710 C CA . LEU A 1 216 ? -3.851 -4.790 14.299 1.00 97.31 216 LEU A CA 1
ATOM 1711 C C . LEU A 1 216 ? -2.745 -3.805 14.701 1.00 97.31 216 LEU A C 1
ATOM 1713 O O . LEU A 1 216 ? -2.932 -2.591 14.615 1.00 97.31 216 LEU A O 1
ATOM 1717 N N . TYR A 1 217 ? -1.584 -4.323 15.108 1.00 95.94 217 TYR A N 1
ATOM 1718 C CA . TYR A 1 217 ? -0.446 -3.494 15.491 1.00 95.94 217 TYR A CA 1
ATOM 1719 C C . TYR A 1 217 ? 0.028 -2.602 14.338 1.00 95.94 217 TYR A C 1
ATOM 1721 O O . TYR A 1 217 ? 0.193 -1.397 14.516 1.00 95.94 217 TYR A O 1
ATOM 1729 N N . SER A 1 218 ? 0.202 -3.162 13.143 1.00 95.88 218 SER A N 1
ATOM 1730 C CA . SER A 1 218 ? 0.592 -2.406 11.958 1.00 95.88 218 SER A CA 1
ATOM 1731 C C . SER A 1 218 ? -0.446 -1.338 11.601 1.00 95.88 218 SER A C 1
ATOM 1733 O O . SER A 1 218 ? -0.065 -0.196 11.378 1.00 95.88 218 SER A O 1
ATOM 1735 N N . SER A 1 219 ? -1.747 -1.641 11.661 1.00 97.81 219 SER A N 1
ATOM 1736 C CA . SER A 1 219 ? -2.830 -0.669 11.404 1.00 97.81 219 SER A CA 1
ATOM 1737 C C . SER A 1 219 ? -2.812 0.510 12.389 1.00 97.81 219 SER A C 1
ATOM 1739 O O . SER A 1 219 ? -3.021 1.669 12.016 1.00 97.81 219 SER A O 1
ATOM 1741 N N . TYR A 1 220 ? -2.490 0.237 13.657 1.00 97.19 220 TYR A N 1
ATOM 1742 C CA . TYR A 1 220 ? -2.249 1.280 14.651 1.00 97.19 220 TYR A CA 1
ATOM 1743 C C . TYR A 1 220 ? -1.035 2.147 14.273 1.00 97.19 220 TYR A C 1
ATOM 1745 O O . TYR A 1 220 ? -1.112 3.376 14.314 1.00 97.19 220 TYR A O 1
ATOM 1753 N N . GLN A 1 221 ? 0.075 1.525 13.861 1.00 96.06 221 GLN A N 1
ATOM 1754 C CA . GLN A 1 221 ? 1.309 2.231 13.498 1.00 96.06 221 GLN A CA 1
ATOM 1755 C C . GLN A 1 221 ? 1.167 3.076 12.224 1.00 96.06 221 GLN A C 1
ATOM 1757 O O . GLN A 1 221 ? 1.706 4.184 12.200 1.00 96.06 221 GLN A O 1
ATOM 1762 N N . VAL A 1 222 ? 0.392 2.615 11.230 1.00 97.50 222 VAL A N 1
ATOM 1763 C CA . VAL A 1 222 ? -0.019 3.406 10.053 1.00 97.50 222 VAL A CA 1
ATOM 1764 C C . VAL A 1 222 ? -0.578 4.748 10.518 1.00 97.50 222 VAL A C 1
ATOM 1766 O O . VAL A 1 222 ? -0.065 5.812 10.169 1.00 97.50 222 VAL A O 1
ATOM 1769 N N . THR A 1 223 ? -1.597 4.678 11.372 1.00 97.44 223 THR A N 1
ATOM 1770 C CA . THR A 1 223 ? -2.332 5.840 11.872 1.00 97.44 223 THR A CA 1
ATOM 1771 C C . THR A 1 223 ? -1.442 6.745 12.721 1.00 97.44 223 THR A C 1
ATOM 1773 O O . THR A 1 223 ? -1.401 7.961 12.525 1.00 97.44 223 THR A O 1
ATOM 1776 N N . GLU A 1 224 ? -0.677 6.157 13.643 1.00 97.06 224 GLU A N 1
ATOM 1777 C CA . GLU A 1 224 ? 0.200 6.898 14.543 1.00 97.06 224 GLU A CA 1
ATOM 1778 C C . GLU A 1 224 ? 1.270 7.685 13.777 1.00 97.06 224 GLU A C 1
ATOM 1780 O O . GLU A 1 224 ? 1.457 8.884 14.000 1.00 97.06 224 GLU A O 1
ATOM 1785 N N . LYS A 1 225 ? 1.985 7.018 12.867 1.00 96.81 225 LYS A N 1
ATOM 1786 C CA . LYS A 1 225 ? 3.077 7.633 12.110 1.00 96.81 225 LYS A CA 1
ATOM 1787 C C . LYS A 1 225 ? 2.553 8.662 11.115 1.00 96.81 225 LYS A C 1
ATOM 1789 O O . LYS A 1 225 ? 3.190 9.704 10.978 1.00 96.81 225 LYS A O 1
ATOM 1794 N N . PHE A 1 226 ? 1.396 8.425 10.491 1.00 96.75 226 PHE A N 1
ATOM 1795 C CA . PHE A 1 226 ? 0.769 9.411 9.612 1.00 96.75 226 PHE A CA 1
ATOM 1796 C C . PHE A 1 226 ? 0.411 10.692 10.380 1.00 96.75 226 PHE A C 1
ATOM 1798 O O . PHE A 1 226 ? 0.839 11.775 9.987 1.00 96.75 226 PHE A O 1
ATOM 1805 N N . MET A 1 227 ? -0.266 10.582 11.531 1.00 96.06 227 MET A N 1
ATOM 1806 C CA . MET A 1 227 ? -0.602 11.743 12.371 1.00 96.06 227 MET A CA 1
ATOM 1807 C C . MET A 1 227 ? 0.636 12.480 12.897 1.00 96.06 227 MET A C 1
ATOM 1809 O O . MET A 1 227 ? 0.674 13.710 12.880 1.00 96.06 227 MET A O 1
ATOM 1813 N N . LYS A 1 228 ? 1.672 11.751 13.337 1.00 96.12 228 LYS A N 1
ATOM 1814 C CA . LYS A 1 228 ? 2.947 12.357 13.762 1.00 96.12 228 LYS A CA 1
ATOM 1815 C C . LYS A 1 228 ? 3.648 13.074 12.605 1.00 96.12 228 LYS A C 1
ATOM 1817 O O . LYS A 1 228 ? 4.223 14.140 12.820 1.00 96.12 228 LYS A O 1
ATOM 1822 N N . GLY A 1 229 ? 3.596 12.505 11.400 1.00 95.31 229 GLY A N 1
ATOM 1823 C CA . GLY A 1 229 ? 4.093 13.132 10.178 1.00 95.31 229 GLY A CA 1
ATOM 1824 C C . GLY A 1 229 ? 3.354 14.433 9.880 1.00 95.31 229 GLY A C 1
ATOM 1825 O O . GLY A 1 229 ? 3.998 15.463 9.711 1.00 95.31 229 GLY A O 1
ATOM 1826 N N . LEU A 1 230 ? 2.017 14.410 9.902 1.00 94.25 230 LEU A N 1
ATOM 1827 C CA . LEU A 1 230 ? 1.165 15.593 9.733 1.00 94.25 230 LEU A CA 1
ATOM 1828 C C . LEU A 1 230 ? 1.510 16.692 10.735 1.00 94.25 230 LEU A C 1
ATOM 1830 O O . LEU A 1 230 ? 1.748 17.829 10.338 1.00 94.25 230 LEU A O 1
ATOM 1834 N N . TYR A 1 231 ? 1.577 16.347 12.024 1.00 94.44 231 TYR A N 1
ATOM 1835 C CA . TYR A 1 231 ? 1.952 17.294 13.070 1.00 94.44 231 TYR A CA 1
ATOM 1836 C C . TYR A 1 231 ? 3.286 17.966 12.728 1.00 94.44 231 TYR A C 1
ATOM 1838 O O . TYR A 1 231 ? 3.383 19.192 12.754 1.00 94.44 231 TYR A O 1
ATOM 1846 N N . ALA A 1 232 ? 4.296 17.177 12.350 1.00 93.94 232 ALA A N 1
ATOM 1847 C CA . ALA A 1 232 ? 5.619 17.694 12.023 1.00 93.94 232 ALA A CA 1
ATOM 1848 C C . ALA A 1 232 ? 5.636 18.572 10.766 1.00 93.94 232 ALA A C 1
ATOM 1850 O O . ALA A 1 232 ? 6.350 19.569 10.735 1.00 93.94 232 ALA A O 1
ATOM 1851 N N . VAL A 1 233 ? 4.830 18.248 9.754 1.00 92.06 233 VAL A N 1
ATOM 1852 C CA . VAL A 1 233 ? 4.685 19.085 8.553 1.00 92.06 233 VAL A CA 1
ATOM 1853 C C . VAL A 1 233 ? 4.033 20.429 8.882 1.00 92.06 233 VAL A C 1
ATOM 1855 O O . VAL A 1 233 ? 4.458 21.450 8.355 1.00 92.06 233 VAL A O 1
ATOM 1858 N N . ILE A 1 234 ? 3.021 20.446 9.753 1.00 90.75 234 ILE A N 1
ATOM 1859 C CA . ILE A 1 234 ? 2.247 21.660 10.058 1.00 90.75 234 ILE A CA 1
ATOM 1860 C C . ILE A 1 234 ? 2.990 22.579 11.033 1.00 90.75 234 ILE A C 1
ATOM 1862 O O . ILE A 1 234 ? 2.958 23.796 10.884 1.00 90.75 234 ILE A O 1
ATOM 1866 N N . THR A 1 235 ? 3.617 21.998 12.056 1.00 90.94 235 THR A N 1
ATOM 1867 C CA . THR A 1 235 ? 4.248 22.747 13.158 1.00 90.94 235 THR A CA 1
ATOM 1868 C C . THR A 1 235 ? 5.740 22.973 12.965 1.00 90.94 235 THR A C 1
ATOM 1870 O O . THR A 1 235 ? 6.312 23.810 13.653 1.00 90.94 235 THR A O 1
ATOM 1873 N N . HIS A 1 236 ? 6.378 22.216 12.067 1.00 90.81 236 HIS A N 1
ATOM 1874 C CA . HIS A 1 236 ? 7.835 22.103 11.960 1.00 90.81 236 HIS A CA 1
ATOM 1875 C C . HIS A 1 236 ? 8.524 21.577 13.234 1.00 90.81 236 HIS A C 1
ATOM 1877 O O . HIS A 1 236 ? 9.738 21.703 13.389 1.00 90.81 236 HIS A O 1
ATOM 1883 N N . GLU A 1 237 ? 7.772 20.930 14.128 1.00 91.50 237 GLU A N 1
ATOM 1884 C CA . GLU A 1 237 ? 8.270 20.348 15.373 1.00 91.50 237 GLU A CA 1
ATOM 1885 C C . GLU A 1 237 ? 8.116 18.824 15.396 1.00 91.50 237 GLU A C 1
ATOM 1887 O O . GLU A 1 237 ? 7.348 18.214 14.650 1.00 91.50 237 GLU A O 1
ATOM 1892 N N . LYS A 1 238 ? 8.823 18.166 16.316 1.00 91.12 238 LYS A N 1
ATOM 1893 C CA . LYS A 1 238 ? 8.572 16.750 16.585 1.00 91.12 238 LYS A CA 1
ATOM 1894 C C . LYS A 1 238 ? 7.234 16.600 17.307 1.00 91.12 238 LYS A C 1
ATOM 1896 O O . LYS A 1 238 ? 6.992 17.272 18.306 1.00 91.12 238 LYS A O 1
ATOM 1901 N N . ALA A 1 239 ? 6.413 15.656 16.849 1.00 91.06 239 ALA A N 1
ATOM 1902 C CA . ALA A 1 239 ? 5.165 15.324 17.524 1.00 91.06 239 ALA A CA 1
ATOM 1903 C C . ALA A 1 239 ? 5.398 14.988 19.012 1.00 91.06 239 ALA A C 1
ATOM 1905 O O . ALA A 1 239 ? 6.336 14.239 19.331 1.00 91.06 239 ALA A O 1
ATOM 1906 N N . PRO A 1 240 ? 4.564 15.525 19.920 1.00 87.69 240 PRO A N 1
ATOM 1907 C CA . PRO A 1 240 ? 4.735 15.344 21.352 1.00 87.69 240 PRO A CA 1
ATOM 1908 C C . PRO A 1 240 ? 4.552 13.880 21.755 1.00 87.69 240 PRO A C 1
ATOM 1910 O O . PRO A 1 240 ? 3.865 13.095 21.094 1.00 87.69 240 PRO A O 1
ATOM 1913 N N . HIS A 1 241 ? 5.171 13.505 22.872 1.00 86.56 241 HIS A N 1
ATOM 1914 C CA . HIS A 1 241 ? 4.966 12.188 23.459 1.00 86.56 241 HIS A CA 1
ATOM 1915 C C . HIS A 1 241 ? 3.647 12.183 24.235 1.00 86.56 241 HIS A C 1
ATOM 1917 O O . HIS A 1 241 ? 3.562 12.727 25.332 1.00 86.56 241 HIS A O 1
ATOM 1923 N N . VAL A 1 242 ? 2.610 11.603 23.635 1.00 84.62 242 VAL A N 1
ATOM 1924 C CA . VAL A 1 242 ? 1.245 11.569 24.174 1.00 84.62 242 VAL A CA 1
ATOM 1925 C C . VAL A 1 242 ? 0.723 10.138 24.252 1.00 84.62 242 VAL A C 1
ATOM 1927 O O . VAL A 1 242 ? 1.224 9.236 23.577 1.00 84.62 242 VAL A O 1
ATOM 1930 N N . HIS A 1 243 ? -0.295 9.926 25.086 1.00 71.00 243 HIS A N 1
ATOM 1931 C CA . HIS A 1 243 ? -0.905 8.615 25.287 1.00 71.00 243 HIS A CA 1
ATOM 1932 C C . HIS A 1 243 ? -1.796 8.228 24.102 1.00 71.00 243 HIS A C 1
ATOM 1934 O O . HIS A 1 243 ? -2.981 8.555 24.047 1.00 71.00 243 HIS A O 1
ATOM 1940 N N . GLY A 1 244 ? -1.210 7.496 23.163 1.00 87.12 244 GLY A N 1
ATOM 1941 C CA . GLY A 1 244 ? -1.928 6.837 22.083 1.00 87.12 244 GLY A CA 1
ATOM 1942 C C . GLY A 1 244 ? -2.460 7.768 20.990 1.00 87.12 244 GLY A C 1
ATOM 1943 O O . GLY A 1 244 ? -2.145 8.960 20.941 1.00 87.12 244 GLY A O 1
ATOM 1944 N N . LEU A 1 245 ? -3.287 7.210 20.101 1.00 93.12 245 LEU A N 1
ATOM 1945 C CA 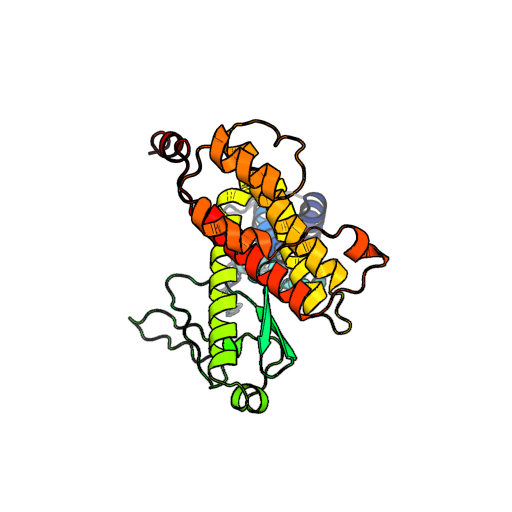. LEU A 1 245 ? -3.825 7.946 18.952 1.00 93.12 245 LEU A CA 1
ATOM 1946 C C . LEU A 1 245 ? -4.729 9.111 19.370 1.00 93.12 245 LEU A C 1
ATOM 1948 O O . LEU A 1 245 ? -4.644 10.171 18.766 1.00 93.12 245 LEU A O 1
ATOM 1952 N N . VAL A 1 246 ? -5.524 8.956 20.435 1.00 92.00 246 VAL A N 1
ATOM 1953 C CA . VAL A 1 246 ? -6.411 10.013 20.967 1.00 92.00 246 VAL A CA 1
ATOM 1954 C C . VAL A 1 246 ? -5.618 11.255 21.374 1.00 92.00 246 VAL A C 1
ATOM 1956 O O . VAL A 1 246 ? -6.013 12.379 21.066 1.00 92.00 246 VAL A O 1
ATOM 1959 N N . GLY A 1 247 ? -4.465 11.064 22.023 1.00 91.44 247 GLY A N 1
ATOM 1960 C CA . GLY A 1 247 ? -3.578 12.168 22.375 1.00 91.44 247 GLY A CA 1
ATOM 1961 C C . GLY A 1 247 ? -3.075 12.914 21.139 1.00 91.44 247 GLY A C 1
ATOM 1962 O O . GLY A 1 247 ? -3.146 14.138 21.093 1.00 91.44 247 GLY A O 1
ATOM 1963 N N . LEU A 1 248 ? -2.619 12.186 20.113 1.00 93.12 248 LEU A N 1
ATOM 1964 C CA . LEU A 1 248 ? -2.140 12.792 18.863 1.00 93.12 248 LEU A CA 1
ATOM 1965 C C . LEU A 1 248 ? -3.264 13.519 18.124 1.00 93.12 248 LEU A C 1
ATOM 1967 O O . LEU A 1 248 ? -3.065 14.620 17.619 1.00 93.12 248 LEU A O 1
ATOM 1971 N N . PHE A 1 249 ? -4.450 12.922 18.108 1.00 92.31 249 PHE A N 1
ATOM 1972 C CA . PHE A 1 249 ? -5.639 13.486 17.493 1.00 92.31 249 PHE A CA 1
ATOM 1973 C C . PHE A 1 249 ? -6.019 14.829 18.126 1.00 92.31 249 PHE A C 1
ATOM 1975 O O . PHE A 1 249 ? -6.255 15.818 17.430 1.00 92.31 249 PHE A O 1
ATOM 1982 N N . LYS A 1 250 ? -5.978 14.896 19.463 1.00 92.06 250 LYS A N 1
ATOM 1983 C CA . LYS A 1 250 ? -6.190 16.135 20.215 1.00 92.06 250 LYS A CA 1
ATOM 1984 C C . LYS A 1 250 ? -5.157 17.201 19.854 1.00 92.06 250 LYS A C 1
ATOM 1986 O O . LYS A 1 250 ? -5.539 18.349 19.664 1.00 92.06 250 LYS A O 1
ATOM 1991 N N . GLU A 1 251 ? -3.882 16.839 19.733 1.00 92.69 251 GLU A N 1
ATOM 1992 C CA . GLU A 1 251 ? -2.817 17.779 19.353 1.00 92.69 251 GLU A CA 1
ATOM 1993 C C . GLU A 1 251 ? -3.010 18.328 17.930 1.00 92.69 251 GLU A C 1
ATOM 1995 O O . GLU A 1 251 ? -2.852 19.530 17.714 1.00 92.69 251 GLU A O 1
ATOM 2000 N N . LEU A 1 252 ? -3.427 17.490 16.972 1.00 91.50 252 LEU A N 1
ATOM 2001 C CA . LEU A 1 252 ? -3.777 17.952 15.623 1.00 91.50 252 LEU A CA 1
ATOM 2002 C C . LEU A 1 252 ? -4.960 18.936 15.646 1.00 91.50 252 LEU A C 1
ATOM 2004 O O . LEU A 1 252 ? -4.949 19.949 14.945 1.00 91.50 252 LEU A O 1
ATOM 2008 N N . LYS A 1 253 ? -5.966 18.683 16.486 1.00 89.62 253 LYS A N 1
ATOM 2009 C CA . LYS A 1 253 ? -7.124 19.573 16.634 1.00 89.62 253 LYS A CA 1
ATOM 2010 C C . LYS A 1 253 ? -6.746 20.910 17.271 1.00 89.62 253 LYS A C 1
ATOM 2012 O O . LYS A 1 253 ? -7.148 21.961 16.781 1.00 89.62 253 LYS A O 1
ATOM 2017 N N . THR A 1 254 ? -5.985 20.889 18.363 1.00 88.75 254 THR A N 1
ATOM 2018 C CA . THR A 1 254 ? -5.733 22.087 19.178 1.00 88.75 254 THR A CA 1
ATOM 2019 C C . THR A 1 254 ? -4.557 22.914 18.676 1.00 88.75 254 THR A C 1
ATOM 2021 O O . THR A 1 254 ? -4.691 24.128 18.541 1.00 88.75 254 THR A O 1
ATOM 2024 N N . LYS A 1 255 ? -3.413 22.286 18.380 1.00 86.81 255 LYS A N 1
ATOM 2025 C CA . LYS A 1 255 ? -2.192 22.996 17.970 1.00 86.81 255 LYS A CA 1
ATOM 2026 C C . LYS A 1 255 ? -2.117 23.209 16.471 1.00 86.81 255 LYS A C 1
ATOM 2028 O O . LYS A 1 255 ? -1.763 24.296 16.030 1.00 86.81 255 LYS A O 1
ATOM 2033 N N . CYS A 1 256 ? -2.472 22.193 15.690 1.00 84.69 256 CYS A N 1
ATOM 2034 C CA . CYS A 1 256 ? -2.434 22.284 14.231 1.00 84.69 256 CYS A CA 1
ATOM 2035 C C . CYS A 1 256 ? -3.713 22.904 13.637 1.00 84.69 256 CYS A C 1
ATOM 2037 O O . CYS A 1 256 ? -3.743 23.183 12.442 1.00 84.69 256 CYS A O 1
ATOM 2039 N N . GLN A 1 257 ? -4.752 23.128 14.457 1.00 83.88 257 GLN A N 1
ATOM 2040 C CA . GLN A 1 257 ? -6.043 23.718 14.065 1.00 83.88 257 GLN A CA 1
ATOM 2041 C C . GLN A 1 257 ? -6.688 23.024 12.853 1.00 83.88 257 GLN A C 1
ATOM 2043 O O . GLN A 1 257 ? -7.362 23.651 12.032 1.00 83.88 257 GLN A O 1
ATOM 2048 N N . VAL A 1 258 ? -6.472 21.712 12.738 1.00 81.19 258 VAL A N 1
ATOM 2049 C CA . VAL A 1 258 ? -7.002 20.881 11.657 1.00 81.19 258 VAL A CA 1
ATOM 2050 C C . VAL A 1 258 ? -8.521 20.801 11.816 1.00 81.19 258 VAL A C 1
ATOM 2052 O O . VAL A 1 258 ? -9.032 20.289 12.813 1.00 81.19 258 VAL A O 1
ATOM 2055 N N . ARG A 1 259 ? -9.258 21.367 10.855 1.00 78.62 259 ARG A N 1
ATOM 2056 C CA . ARG A 1 259 ? -10.727 21.427 10.894 1.00 78.62 259 ARG A CA 1
ATOM 2057 C C . ARG A 1 259 ? -11.343 20.100 10.458 1.00 78.62 259 ARG A C 1
ATOM 2059 O O . ARG A 1 259 ? -10.764 19.383 9.653 1.00 78.62 259 ARG A O 1
ATOM 2066 N N . GLY A 1 260 ? -12.544 19.810 10.957 1.00 78.44 260 GLY A N 1
ATOM 2067 C CA . GLY A 1 260 ? -13.295 18.616 10.558 1.00 78.44 260 GLY A CA 1
ATOM 2068 C C . GLY A 1 260 ? -12.776 17.314 11.164 1.00 78.44 260 GLY A C 1
ATOM 2069 O O . GLY A 1 260 ? -13.172 16.251 10.717 1.00 78.44 260 GLY A O 1
ATOM 2070 N N . LEU A 1 261 ? -11.915 17.368 12.184 1.00 84.00 261 LEU A N 1
ATOM 2071 C CA . LEU A 1 261 ? -11.462 16.163 12.878 1.00 84.00 261 LEU A CA 1
ATOM 2072 C C . LEU A 1 261 ? -12.579 15.486 13.688 1.00 84.00 261 LEU A C 1
ATOM 2074 O O . LEU A 1 261 ? -12.596 14.270 13.796 1.00 84.00 261 LEU A O 1
ATOM 2078 N N . ASP A 1 262 ? -13.560 16.230 14.190 1.00 83.94 262 ASP A N 1
ATOM 2079 C CA . ASP A 1 262 ? -14.602 15.683 15.077 1.00 83.94 262 ASP A CA 1
ATOM 2080 C C . ASP A 1 262 ? -15.376 14.508 14.457 1.00 83.94 262 ASP A C 1
ATOM 2082 O O . ASP A 1 262 ? -15.762 13.576 15.156 1.00 83.94 262 ASP A O 1
ATOM 2086 N N . VAL A 1 263 ? -15.542 14.496 13.130 1.00 86.38 263 VAL A N 1
ATOM 2087 C CA . VAL A 1 263 ? -16.232 13.396 12.434 1.00 86.38 263 VAL A CA 1
ATOM 2088 C C . VAL A 1 263 ? -15.409 12.104 12.371 1.00 86.38 263 VAL A C 1
ATOM 2090 O O . VAL A 1 263 ? -15.963 11.052 12.068 1.00 86.38 263 VAL A O 1
ATOM 2093 N N . LEU A 1 264 ? -14.104 12.161 12.662 1.00 89.75 264 LEU A N 1
ATOM 2094 C CA . LEU A 1 264 ? -13.193 11.013 12.627 1.00 89.75 264 LEU A CA 1
ATOM 2095 C C . LEU A 1 264 ? -12.962 10.387 14.008 1.00 89.75 264 LEU A C 1
ATOM 2097 O O . LEU A 1 264 ? -12.356 9.319 14.080 1.00 89.75 264 LEU A O 1
ATOM 2101 N N . GLU A 1 265 ? -13.447 10.991 15.099 1.00 90.88 265 GLU A N 1
ATOM 2102 C CA . GLU A 1 265 ? -13.336 10.403 16.445 1.00 90.88 265 GLU A CA 1
ATOM 2103 C C . GLU A 1 265 ? -13.927 8.974 16.506 1.00 90.88 265 GLU A C 1
ATOM 2105 O O . GLU A 1 265 ? -13.223 8.072 16.967 1.00 90.88 265 GLU A O 1
ATOM 2110 N N . PRO A 1 266 ? -15.117 8.683 15.929 1.00 93.00 266 PRO A N 1
ATOM 2111 C CA . PRO A 1 266 ? -15.654 7.317 15.904 1.00 93.00 266 PRO A CA 1
ATOM 2112 C C . PRO A 1 266 ? -14.832 6.334 15.057 1.00 93.00 266 PRO A C 1
ATOM 2114 O O . PRO A 1 266 ? -14.893 5.122 15.266 1.00 93.00 266 PRO A O 1
ATOM 2117 N N . VAL A 1 267 ? -14.082 6.828 14.067 1.00 94.12 267 VAL A N 1
ATOM 2118 C CA . VAL A 1 267 ? -13.177 6.007 13.243 1.00 94.12 267 VAL A CA 1
ATOM 2119 C C . VAL A 1 267 ? -11.915 5.672 14.039 1.00 94.12 267 VAL A C 1
ATOM 2121 O O . VAL A 1 267 ? -11.439 4.540 14.005 1.00 94.12 267 VAL A O 1
ATOM 2124 N N . LEU A 1 268 ? -11.407 6.628 14.819 1.00 93.62 268 LEU A N 1
ATOM 2125 C CA . LEU A 1 268 ? -10.240 6.458 15.682 1.00 93.62 268 LEU A CA 1
ATOM 2126 C C . LEU A 1 268 ? -10.457 5.369 16.745 1.00 93.62 268 LEU A C 1
ATOM 2128 O O . LEU A 1 268 ? -9.565 4.558 16.992 1.00 93.62 268 LEU A O 1
ATOM 2132 N N . GLU A 1 269 ? -11.646 5.323 17.352 1.00 93.44 269 GLU A N 1
ATOM 2133 C CA . GLU A 1 269 ? -12.009 4.344 18.390 1.00 93.44 269 GLU A CA 1
ATOM 2134 C C . GLU A 1 269 ? -11.974 2.892 17.894 1.00 93.44 269 GLU A C 1
ATOM 2136 O O . GLU A 1 269 ? -11.718 1.964 18.664 1.00 93.44 269 GLU A O 1
ATOM 2141 N N . LYS A 1 270 ? -12.166 2.689 16.587 1.00 96.12 270 LYS A N 1
ATOM 2142 C CA . LYS A 1 270 ? -12.098 1.376 15.934 1.00 96.12 270 LYS A CA 1
ATOM 2143 C C . LYS A 1 270 ? -10.667 0.855 15.760 1.00 96.12 270 LYS A C 1
ATOM 2145 O O . LYS A 1 270 ? -10.489 -0.271 15.296 1.00 96.12 270 LYS A O 1
ATOM 2150 N N . ILE A 1 271 ? -9.653 1.638 16.140 1.00 95.94 271 ILE A N 1
ATOM 2151 C CA . ILE A 1 271 ? -8.227 1.299 16.045 1.00 95.94 271 ILE A CA 1
ATOM 2152 C C . ILE A 1 271 ? -7.651 1.154 17.466 1.00 95.94 271 ILE A C 1
ATOM 2154 O O . ILE A 1 271 ? -6.925 2.030 17.948 1.00 95.94 271 ILE A O 1
ATOM 2158 N N . PRO A 1 272 ? -7.979 0.066 18.189 1.00 91.44 272 PRO A N 1
ATOM 2159 C CA . PRO A 1 272 ? -7.578 -0.071 19.579 1.00 91.44 272 PRO A CA 1
ATOM 2160 C C . PRO A 1 272 ? -6.061 -0.211 19.703 1.00 91.44 272 PRO A C 1
ATOM 2162 O O . PRO A 1 272 ? -5.418 -0.978 18.981 1.00 91.44 272 PRO A O 1
ATOM 2165 N N . TYR A 1 273 ? -5.484 0.484 20.684 1.00 84.69 273 TYR A N 1
ATOM 2166 C CA . TYR A 1 273 ? -4.108 0.222 21.078 1.00 84.69 273 TYR A CA 1
ATOM 2167 C C . TYR A 1 273 ? -4.035 -1.098 21.840 1.00 84.69 273 TYR A C 1
ATOM 2169 O O . TYR A 1 273 ? -4.629 -1.245 22.908 1.00 84.69 273 TYR A O 1
ATOM 2177 N N . ASN A 1 274 ? -3.262 -2.045 21.321 1.00 78.88 274 ASN A N 1
ATOM 2178 C CA . ASN A 1 274 ? -2.956 -3.269 22.040 1.00 78.88 274 ASN A CA 1
ATOM 2179 C C . ASN A 1 274 ? -1.506 -3.690 21.778 1.00 78.88 274 ASN A C 1
ATOM 2181 O O . ASN A 1 274 ? -1.213 -4.420 20.836 1.00 78.88 274 ASN A O 1
ATOM 2185 N N . SER A 1 275 ? -0.579 -3.246 22.630 1.00 75.62 275 SER A N 1
ATOM 2186 C CA . SER A 1 275 ? 0.834 -3.640 22.532 1.00 75.62 275 SER A CA 1
ATOM 2187 C C . SER A 1 275 ? 1.055 -5.143 22.722 1.00 75.62 275 SER A C 1
ATOM 2189 O O . SER A 1 275 ? 1.992 -5.690 22.136 1.00 75.62 275 SER A O 1
ATOM 2191 N N . SER A 1 276 ? 0.191 -5.807 23.499 1.00 79.69 276 SER A N 1
ATOM 2192 C CA . SER A 1 276 ? 0.231 -7.255 23.740 1.00 79.69 276 SER A CA 1
ATOM 2193 C C . SER A 1 276 ? -0.257 -8.085 22.549 1.00 79.69 276 SER A C 1
ATOM 2195 O O . SER A 1 276 ? 0.030 -9.279 22.499 1.00 79.69 276 SER A O 1
ATOM 2197 N N . ALA A 1 277 ? -0.906 -7.460 21.554 1.00 79.38 277 ALA A N 1
ATOM 2198 C CA . ALA A 1 277 ? -1.315 -8.108 20.304 1.00 79.38 277 ALA A CA 1
ATOM 2199 C C . ALA A 1 277 ? -0.135 -8.710 19.528 1.00 79.38 277 ALA A C 1
ATOM 2201 O O . ALA A 1 277 ? -0.324 -9.638 18.755 1.00 79.38 277 ALA A O 1
ATOM 2202 N N . ARG A 1 278 ? 1.089 -8.216 19.755 1.00 74.44 278 ARG A N 1
ATOM 2203 C CA . ARG A 1 278 ? 2.312 -8.760 19.146 1.00 74.44 278 ARG A CA 1
ATOM 2204 C C . ARG A 1 278 ? 2.872 -9.997 19.844 1.00 74.44 278 ARG A C 1
ATOM 2206 O O . ARG A 1 278 ? 3.800 -10.602 19.318 1.00 74.44 278 ARG A O 1
ATOM 2213 N N . TYR A 1 279 ? 2.390 -10.308 21.043 1.00 78.69 279 TYR A N 1
ATOM 2214 C CA . TYR A 1 279 ? 3.038 -11.275 21.925 1.00 78.69 279 TYR A CA 1
ATOM 2215 C C . TYR A 1 279 ? 2.069 -12.363 22.380 1.00 78.69 279 TYR A C 1
ATOM 2217 O O . TYR A 1 279 ? 2.278 -13.534 22.089 1.00 78.69 279 TYR A O 1
ATOM 2225 N N . GLU A 1 280 ? 1.008 -11.980 23.087 1.00 80.19 280 GLU A N 1
ATOM 2226 C CA . GLU A 1 280 ? 0.225 -12.916 23.904 1.00 80.19 280 GLU A CA 1
ATOM 2227 C C . GLU A 1 280 ? -1.282 -12.795 23.666 1.00 80.19 280 GLU A C 1
ATOM 2229 O O . GLU A 1 280 ? -2.021 -13.769 23.817 1.00 80.19 280 GLU A O 1
ATOM 2234 N N . ALA A 1 281 ? -1.768 -11.611 23.277 1.00 80.75 281 ALA A N 1
ATOM 2235 C CA . ALA A 1 281 ? -3.196 -11.396 23.115 1.00 80.75 281 ALA A CA 1
ATOM 2236 C C . ALA A 1 281 ? -3.717 -12.049 21.834 1.00 80.75 281 ALA A C 1
ATOM 2238 O O . ALA A 1 281 ? -3.288 -11.740 20.722 1.00 80.75 281 ALA A O 1
ATOM 2239 N N . ARG A 1 282 ? -4.730 -12.903 21.990 1.00 86.81 282 ARG A N 1
ATOM 2240 C CA . ARG A 1 282 ? -5.444 -13.489 20.859 1.00 86.81 282 ARG A CA 1
ATOM 2241 C C . ARG A 1 282 ? -6.400 -12.460 20.260 1.00 86.81 282 ARG A C 1
ATOM 2243 O O . ARG A 1 282 ? -7.460 -12.187 20.817 1.00 86.81 282 ARG A O 1
ATOM 2250 N N . ILE A 1 283 ? -6.031 -11.915 19.106 1.00 94.69 283 ILE A N 1
ATOM 2251 C CA . ILE A 1 283 ? -6.861 -10.971 18.352 1.00 94.69 283 ILE A CA 1
ATOM 2252 C C . ILE A 1 283 ? -7.737 -11.727 17.352 1.00 94.69 283 ILE A C 1
ATOM 2254 O O . ILE A 1 283 ? -7.282 -12.646 16.669 1.00 94.69 283 ILE A O 1
ATOM 2258 N N . SER A 1 284 ? -9.016 -11.355 17.275 1.00 94.94 284 SER A N 1
ATOM 2259 C CA . SER A 1 284 ? -9.940 -11.933 16.300 1.00 94.94 284 SER A CA 1
ATOM 2260 C C . SER A 1 284 ? -9.770 -11.284 14.925 1.00 94.94 284 SER A C 1
ATOM 2262 O O . SER A 1 284 ? -9.429 -10.104 14.814 1.00 94.94 284 SER A O 1
ATOM 2264 N N . ARG A 1 285 ? -10.103 -12.037 13.870 1.00 96.06 285 ARG A N 1
ATOM 2265 C CA . ARG A 1 285 ? -10.141 -11.540 12.485 1.00 96.06 285 ARG A CA 1
ATOM 2266 C C . ARG A 1 285 ? -10.938 -10.240 12.358 1.00 96.06 285 ARG A C 1
ATOM 2268 O O . ARG A 1 285 ? -10.466 -9.295 11.743 1.00 96.06 285 ARG A O 1
ATOM 2275 N N . SER A 1 286 ? -12.126 -10.187 12.966 1.00 96.31 286 SER A N 1
ATOM 2276 C CA . SER A 1 286 ? -13.016 -9.020 12.892 1.00 96.31 286 SER A CA 1
ATOM 2277 C C . SER A 1 286 ? -12.402 -7.751 13.487 1.00 96.31 286 SER A C 1
ATOM 2279 O O . SER A 1 286 ? -12.542 -6.681 12.902 1.00 96.31 286 SER A O 1
ATOM 2281 N N . VAL A 1 287 ? -11.678 -7.865 14.608 1.00 96.44 287 VAL A N 1
ATOM 2282 C CA . VAL A 1 287 ? -11.038 -6.719 15.271 1.00 96.44 287 VAL A CA 1
ATOM 2283 C C . VAL A 1 287 ? -9.882 -6.198 14.423 1.00 96.44 287 VAL A C 1
ATOM 2285 O O . VAL A 1 287 ? -9.811 -5.000 14.166 1.00 96.44 287 VAL A O 1
ATOM 2288 N N . ALA A 1 288 ? -9.017 -7.093 13.937 1.00 97.31 288 ALA A N 1
ATOM 2289 C CA . ALA A 1 288 ? -7.901 -6.709 13.074 1.00 97.31 288 ALA A CA 1
ATOM 2290 C C . ALA A 1 288 ? -8.384 -6.066 11.767 1.00 97.31 288 ALA A C 1
ATOM 2292 O O . ALA A 1 288 ? -7.889 -5.012 11.383 1.00 97.31 288 ALA A O 1
ATOM 2293 N N . TYR A 1 289 ? -9.399 -6.653 11.128 1.00 98.12 289 TYR A N 1
ATOM 2294 C CA . TYR A 1 289 ? -9.970 -6.123 9.893 1.00 98.12 289 TYR A CA 1
ATOM 2295 C C . TYR A 1 289 ? -10.639 -4.755 10.084 1.00 98.12 289 TYR A C 1
ATOM 2297 O O . TYR A 1 289 ? -10.458 -3.852 9.272 1.00 98.12 289 TYR A O 1
ATOM 2305 N N . THR A 1 290 ? -11.364 -4.573 11.190 1.00 98.06 290 THR A N 1
ATOM 2306 C CA . THR A 1 290 ? -12.005 -3.293 11.522 1.00 98.06 290 THR A CA 1
ATOM 2307 C C . THR A 1 290 ? -10.965 -2.197 11.752 1.00 98.06 290 THR A C 1
ATOM 2309 O O . THR A 1 290 ? -11.102 -1.102 11.205 1.00 98.06 290 THR A O 1
ATOM 2312 N N . ALA A 1 291 ? -9.898 -2.493 12.500 1.00 98.00 291 ALA A N 1
ATOM 2313 C CA . ALA A 1 291 ? -8.802 -1.554 12.725 1.00 98.00 291 ALA A CA 1
ATOM 2314 C C . ALA A 1 291 ? -8.056 -1.221 11.426 1.00 98.00 291 ALA A C 1
ATOM 2316 O O . ALA A 1 291 ? -7.732 -0.061 11.180 1.00 98.00 291 ALA A O 1
ATOM 2317 N N . TYR A 1 292 ? -7.838 -2.224 10.576 1.00 98.25 292 TYR A N 1
ATOM 2318 C CA . TYR A 1 292 ? -7.245 -2.061 9.255 1.00 98.25 292 TYR A CA 1
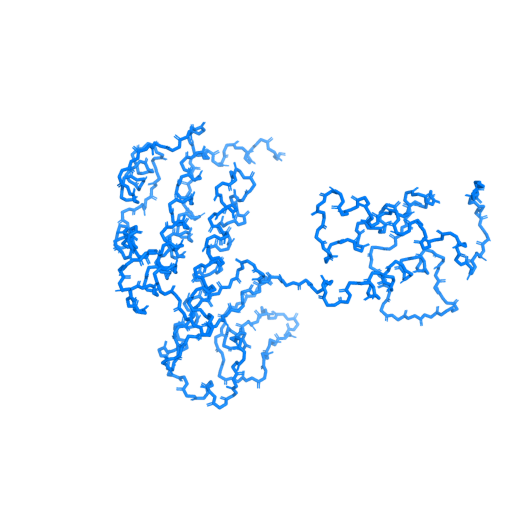ATOM 2319 C C . TYR A 1 292 ? -8.056 -1.102 8.378 1.00 98.25 292 TYR A C 1
ATOM 2321 O O . TYR A 1 292 ? -7.534 -0.069 7.958 1.00 98.25 292 TYR A O 1
ATOM 2329 N N . LYS A 1 293 ? -9.348 -1.387 8.176 1.00 98.12 293 LYS A N 1
ATOM 2330 C CA . LYS A 1 293 ? -10.261 -0.554 7.377 1.00 98.12 293 LYS A CA 1
ATOM 2331 C C . LYS A 1 293 ? -10.314 0.882 7.906 1.00 98.12 293 LYS A C 1
ATOM 2333 O O . LYS A 1 293 ? -10.128 1.830 7.146 1.00 98.12 293 LYS A O 1
ATOM 2338 N N . SER A 1 294 ? -10.450 1.029 9.224 1.00 98.25 294 SER A N 1
ATOM 2339 C CA . SER A 1 294 ? -10.514 2.335 9.892 1.00 98.25 294 SER A CA 1
ATOM 2340 C C . SER A 1 294 ? -9.200 3.117 9.780 1.00 98.25 294 SER A C 1
ATOM 2342 O O . SER A 1 294 ? -9.225 4.338 9.658 1.00 98.25 294 SER A O 1
ATOM 2344 N N . SER A 1 295 ? -8.044 2.441 9.768 1.00 98.25 295 SER A N 1
ATOM 2345 C CA . SER A 1 295 ? -6.750 3.108 9.567 1.00 98.25 295 SER A CA 1
ATOM 2346 C C . SER A 1 295 ? -6.619 3.716 8.168 1.00 98.25 295 SER A C 1
ATOM 2348 O O . SER A 1 295 ? -6.127 4.836 8.037 1.00 98.25 295 SER A O 1
ATOM 2350 N N . LEU A 1 296 ? -7.115 3.030 7.130 1.00 97.88 296 LEU A N 1
ATOM 2351 C CA . LEU A 1 296 ? -7.117 3.548 5.758 1.00 97.88 296 LEU A CA 1
ATOM 2352 C C . LEU A 1 296 ? -8.102 4.701 5.590 1.00 97.88 296 LEU A C 1
ATOM 2354 O O . LEU A 1 296 ? -7.752 5.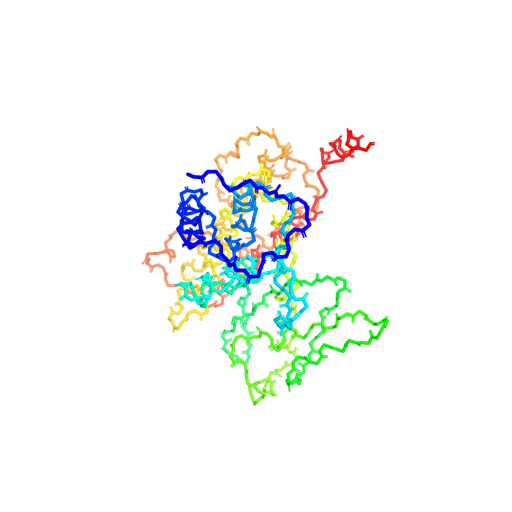716 4.991 1.00 97.88 296 LEU A O 1
ATOM 2358 N N . GLU A 1 297 ? -9.303 4.568 6.156 1.00 96.62 297 GLU A N 1
ATOM 2359 C CA . GLU A 1 297 ? -10.297 5.643 6.196 1.00 96.62 297 GLU A CA 1
ATOM 2360 C C . GLU A 1 297 ? -9.718 6.901 6.839 1.00 96.62 297 GLU A C 1
ATOM 2362 O O . GLU A 1 297 ? -9.747 7.976 6.241 1.00 96.62 297 GLU A O 1
ATOM 2367 N N . LEU A 1 298 ? -9.113 6.760 8.016 1.00 95.88 298 LEU A N 1
ATOM 2368 C CA . LEU A 1 298 ? -8.553 7.884 8.744 1.00 95.88 298 LEU A CA 1
ATOM 2369 C C . LEU A 1 298 ? -7.374 8.525 8.001 1.00 95.88 298 LEU A C 1
ATOM 2371 O O . LEU A 1 298 ? -7.321 9.750 7.912 1.00 95.88 298 LEU A O 1
ATOM 2375 N N . VAL A 1 299 ? -6.460 7.740 7.419 1.00 96.00 299 VAL A N 1
ATOM 2376 C CA . VAL A 1 299 ? -5.362 8.274 6.589 1.00 96.00 299 VAL A CA 1
ATOM 2377 C C . VAL A 1 299 ? -5.897 9.012 5.364 1.00 96.00 299 VAL A C 1
ATOM 2379 O O . VAL A 1 299 ? -5.450 10.125 5.086 1.00 96.00 299 VAL A O 1
ATOM 2382 N N . GLY A 1 300 ? -6.864 8.429 4.651 1.00 94.19 300 GLY A N 1
ATOM 2383 C CA . GLY A 1 300 ? -7.487 9.057 3.488 1.00 94.19 300 GLY A CA 1
ATOM 2384 C C . GLY A 1 300 ? -8.134 10.395 3.847 1.00 94.19 300 GLY A C 1
ATOM 2385 O O . GLY A 1 300 ? -7.849 11.407 3.212 1.00 94.19 300 GLY A O 1
ATOM 2386 N N . GLN A 1 301 ? -8.932 10.426 4.917 1.00 92.50 301 GLN A N 1
ATOM 2387 C CA . GLN A 1 301 ? -9.606 11.637 5.389 1.00 92.50 301 GLN A CA 1
ATOM 2388 C C . GLN A 1 301 ? -8.610 12.700 5.860 1.00 92.50 301 GLN A C 1
ATOM 2390 O O . GLN A 1 301 ? -8.652 13.831 5.374 1.00 92.50 301 GLN A O 1
ATOM 2395 N N . LEU A 1 302 ? -7.654 12.339 6.725 1.00 91.81 302 LEU A N 1
ATOM 2396 C CA . LEU A 1 302 ? -6.588 13.245 7.160 1.00 91.81 302 LEU A CA 1
ATOM 2397 C C . LEU A 1 302 ? -5.794 13.796 5.976 1.00 91.81 302 LEU A C 1
ATOM 2399 O O . LEU A 1 302 ? -5.430 14.967 5.976 1.00 91.81 302 LEU A O 1
ATOM 2403 N N . GLY A 1 303 ? -5.579 12.976 4.948 1.00 88.62 303 GLY A N 1
ATOM 2404 C CA . GLY A 1 303 ? -4.890 13.375 3.735 1.00 88.62 303 GLY A CA 1
ATOM 2405 C C . GLY A 1 303 ? -5.582 14.495 2.961 1.00 88.62 303 GLY A C 1
ATOM 2406 O O . GLY A 1 303 ? -4.904 15.240 2.254 1.00 88.62 303 GLY A O 1
ATOM 2407 N N . THR A 1 304 ? -6.904 14.636 3.097 1.00 81.44 304 THR A N 1
ATOM 2408 C CA . THR A 1 304 ? -7.714 15.664 2.421 1.00 81.44 304 THR A CA 1
ATOM 2409 C C . THR A 1 304 ? -7.862 16.962 3.206 1.00 81.44 304 THR A C 1
ATOM 2411 O O . THR A 1 304 ? -8.317 17.954 2.634 1.00 81.44 304 THR A O 1
ATOM 2414 N N . VAL A 1 305 ? -7.476 16.994 4.486 1.00 68.00 305 VAL A N 1
ATOM 2415 C CA . VAL A 1 305 ? -7.703 18.187 5.300 1.00 68.00 305 VAL A CA 1
ATOM 2416 C C . VAL A 1 305 ? -6.806 19.330 4.828 1.00 68.00 305 VAL A C 1
ATOM 2418 O O . VAL A 1 305 ? -5.596 19.178 4.671 1.00 68.00 305 VAL A O 1
ATOM 2421 N N . GLY A 1 306 ? -7.412 20.493 4.584 1.00 55.97 306 GLY A N 1
ATOM 2422 C CA . GLY A 1 306 ? -6.688 21.707 4.226 1.00 55.97 306 GLY A CA 1
ATOM 2423 C C . GLY A 1 306 ? -5.879 22.236 5.410 1.00 55.97 306 GLY A C 1
ATOM 2424 O O . GLY A 1 306 ? -6.428 22.456 6.490 1.00 55.97 306 GLY A O 1
ATOM 2425 N N . TYR A 1 307 ? -4.585 22.482 5.198 1.00 58.78 307 TYR A N 1
ATOM 2426 C CA . TYR A 1 307 ? -3.717 23.146 6.173 1.00 58.78 307 TYR A CA 1
ATOM 2427 C C . TYR A 1 307 ? -3.424 24.574 5.723 1.00 58.78 307 TYR A C 1
ATOM 2429 O O . TYR A 1 307 ? -3.060 24.813 4.570 1.00 58.78 307 TYR A O 1
ATOM 2437 N N . SER A 1 308 ? -3.548 25.524 6.649 1.00 45.59 308 SER A N 1
ATOM 2438 C CA . SER A 1 308 ? -3.400 26.965 6.406 1.00 45.59 308 SER A CA 1
ATOM 2439 C C . SER A 1 308 ? -2.059 27.358 5.760 1.00 45.59 308 SER A C 1
ATOM 2441 O O . SER A 1 308 ? -1.988 28.377 5.080 1.00 45.59 308 SER A O 1
ATOM 2443 N N . SER A 1 309 ? -1.006 26.550 5.933 1.00 44.69 309 SER A N 1
ATOM 2444 C CA . SER A 1 309 ? 0.346 26.795 5.412 1.00 44.69 309 SER A CA 1
ATOM 2445 C C . SER A 1 309 ? 0.61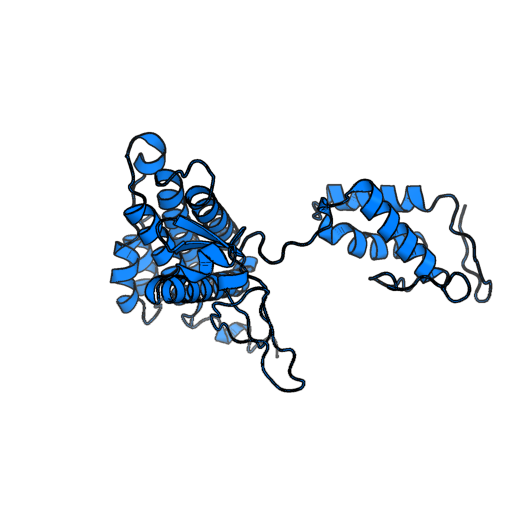0 26.232 4.005 1.00 44.69 309 SER A C 1
ATOM 2447 O O . SER A 1 309 ? 1.518 26.712 3.330 1.00 44.69 309 SER A O 1
ATOM 2449 N N . TYR A 1 310 ? -0.193 25.282 3.505 1.00 43.56 310 TYR A N 1
ATOM 2450 C CA . TYR A 1 310 ? 0.036 24.659 2.188 1.00 43.56 310 TYR A CA 1
ATOM 2451 C C . TYR A 1 310 ? -0.249 25.623 1.020 1.00 43.56 310 TYR A C 1
ATOM 2453 O O . TYR A 1 310 ? 0.395 25.576 -0.026 1.00 43.56 310 TYR A O 1
ATOM 2461 N N . HIS A 1 311 ? -1.170 26.572 1.210 1.00 40.16 311 HIS A N 1
ATOM 2462 C CA . HIS A 1 311 ? -1.478 27.592 0.202 1.00 40.16 311 HIS A CA 1
ATOM 2463 C C . HIS A 1 311 ? -0.486 28.765 0.159 1.00 40.16 311 HIS A C 1
ATOM 2465 O O . HIS A 1 311 ? -0.591 29.599 -0.741 1.00 40.16 311 HIS A O 1
ATOM 2471 N N . GLN A 1 312 ? 0.467 28.854 1.093 1.00 35.97 312 GLN A N 1
ATOM 2472 C CA . GLN A 1 312 ? 1.469 29.926 1.082 1.00 35.97 312 GLN A CA 1
ATOM 2473 C C . GLN A 1 312 ? 2.717 29.560 0.271 1.00 35.97 312 GLN A C 1
ATOM 2475 O O . GLN A 1 312 ? 3.292 30.437 -0.366 1.00 35.97 312 GLN A O 1
ATOM 2480 N N . THR A 1 313 ? 3.094 28.281 0.207 1.00 36.59 313 THR A N 1
ATOM 2481 C CA . THR A 1 313 ? 4.268 27.826 -0.560 1.00 36.59 313 THR A CA 1
ATOM 2482 C C . THR A 1 313 ? 3.978 27.673 -2.055 1.00 36.59 313 THR A C 1
ATOM 2484 O O . THR A 1 313 ? 4.810 28.053 -2.872 1.00 36.59 313 THR A O 1
ATOM 2487 N N . ASN A 1 314 ? 2.772 27.241 -2.442 1.00 34.91 314 ASN A N 1
ATOM 2488 C CA . ASN A 1 314 ? 2.405 27.115 -3.863 1.00 34.91 314 ASN A CA 1
ATOM 2489 C C . ASN A 1 314 ? 2.064 28.447 -4.555 1.00 34.91 314 ASN A C 1
ATOM 2491 O O . ASN A 1 314 ? 1.942 28.472 -5.770 1.00 34.91 314 ASN A O 1
ATOM 2495 N N . LYS A 1 315 ? 1.948 2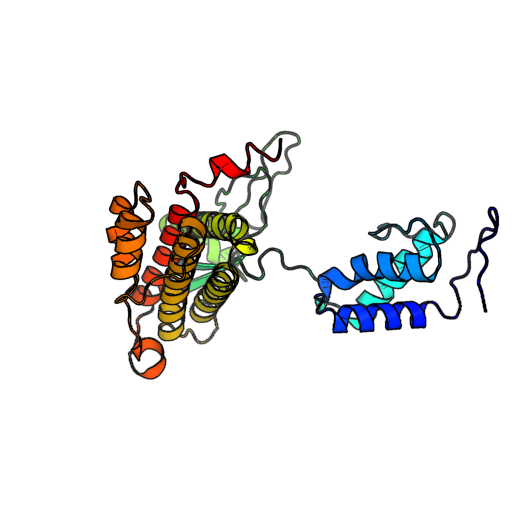9.560 -3.817 1.00 32.56 315 LYS A N 1
ATOM 2496 C CA . LYS A 1 315 ? 1.811 30.908 -4.404 1.00 32.56 315 LYS A CA 1
ATOM 2497 C C . LYS A 1 315 ? 3.145 31.619 -4.655 1.00 32.56 315 LYS A C 1
ATOM 2499 O O . LYS A 1 315 ? 3.139 32.730 -5.167 1.00 32.56 315 LYS A O 1
ATOM 2504 N N . GLN A 1 316 ? 4.268 31.020 -4.260 1.00 31.33 316 GLN A N 1
ATOM 2505 C CA . GLN A 1 316 ? 5.610 31.578 -4.482 1.00 31.33 316 GLN A CA 1
ATOM 2506 C C . GLN A 1 316 ? 6.412 30.802 -5.539 1.00 31.33 316 GLN A C 1
ATOM 2508 O O . GLN A 1 316 ? 7.567 31.138 -5.787 1.00 31.33 316 GLN A O 1
ATOM 2513 N N . ALA A 1 317 ? 5.810 29.773 -6.145 1.00 35.81 317 ALA A N 1
ATOM 2514 C CA . ALA A 1 317 ? 6.416 28.935 -7.182 1.00 35.81 317 ALA A CA 1
ATOM 2515 C C . ALA A 1 317 ? 5.669 28.991 -8.535 1.00 35.81 317 ALA A C 1
ATOM 2517 O O . ALA A 1 317 ? 5.989 28.212 -9.431 1.00 35.81 317 ALA A O 1
ATOM 2518 N N . GLU A 1 318 ? 4.707 29.909 -8.678 1.00 34.19 318 GLU A N 1
ATOM 2519 C CA . GLU A 1 318 ? 4.149 30.378 -9.960 1.00 34.19 318 GLU A CA 1
ATOM 2520 C C . GLU A 1 318 ? 4.694 31.779 -10.258 1.00 34.19 318 GLU A C 1
ATOM 2522 O O . GLU A 1 318 ? 4.974 32.059 -11.445 1.00 34.19 318 GLU A O 1
#

Radius of gyration: 24.61 Å; chains: 1; bounding box: 65×51×67 Å

Foldseek 3Di:
DQDDDDPPDQPLDDDPCLVVQLVVQVVVCVVVVPFLLCSLLSSLVSSCVVNVNPDADSAADPDDDSVPQGPSNVSSVVSVVSSCVVCPCSNDDQQQQLQWFWFQWPNATWIFRQHDADQAAEDADLDDDFCQPVDVPDHGYGHRQNRTPPDDSVNSVPTDPVRSVRSSLRNVLSVLLVVLLVVQVVVDVLSVVLSVLLSQLNCLLHPPNHLLLSNLVSLQSNQVSLLQSVLCSQVVDGQDDDDGNVRSLVCCCPVQVFPPSVVLPVLRVLSDDDPCSVPPDDDDSVSSNSSSSSSSNNSSVSSPTDGPCVVVVVVVVD

Sequence (318 aa):
MMLTWVRGQRMSVLPVDLDKIIETADRELQAEGVPPHARPIHAVMKVGSALTLPRLPLIPLNEHDPEKDSFPDLITQRISSWYRELYGDRLKFDPSANARVAIIADGDIWEGNLPIIFGGLVAPSRELPDTTTKGQNAPEIYNPCAHLTGITQARLDRFTHADINEVVELYNLGHNARDAFKRFREYNPLFARAEADWAAATLHLTTQRPDYGQSLYSSYQVTEKFMKGLYAVITHEKAPHVHGLVGLFKELKTKCQVRGLDVLEPVLEKIPYNSSARYEARISRSVAYTAYKSSLELVGQLGTVGYSSYHQTNKQAE

InterPro domains:
  IPR007842 HEPN domain [PF05168] (190-281)